Protein AF-A0A3R9V9C4-F1 (afdb_monomer_lite)

Radius of gyration: 32.76 Å; chains: 1; bounding box: 78×48×94 Å

Secondary structure (DSSP, 8-state):
-HHHHHHHTHHHHHH-SSHHHHHHHHHHTT--HHHHHHHH--SSHHHHHHHHHHHSPP--PPPP----TT---HHHHHHHHHHHHGGGGHHHHHGGGS-SS--TTSPSTTHHHHHHHHHHHHHHHHHHHHHHHHHHHTT-HHHHHHHHHHHHHHHHHHHHHHHHTSTT--HHHHHHHHHHHHHHHHHHHHHHTT-HHHHHHHHHHHHHHHHHTTTS---HHHHHHHHHHHHHHHHHHHHHHSHHHHHHHHHHHHS------------

pLDDT: mean 89.38, std 11.2, range [48.19, 98.56]

Foldseek 3Di:
DLVVVLVVCQVVLQQDPDLVSQLVVCVVVPDALVNCCVPPVARGSSRSSVVSNVPHHHDHPDPDDDPDPPPDDVVLVVLVVCLVCLVVLLCLLCVVQQQDQAPPVRHRFLPQLQVQLVVQLVVLLVVLLVVLVVCVVVVNNQSSLVSLVVSLVVSLVRSLVRSVPRPDGRPVSSVVSSLVSLLSSLVSLCVSVVNSVQLCVLSVLSSVVSVVVVVDPDDSVSSVVSSVSSSVSSNVVSCCSGCVVVVVVVVVVVPPPPPPPPDDDDD

Sequence (267 aa):
PLDELADRFGDIAAAAVHPDEIAAVLESDGMTDEHIRLAYGRPDSFALAEELHARVPRAHPEPDRHPDPWKVPLGPCLLRGIVFALPGLAYVLGAPFLEGPPDRLGLPAGTLTLIAGALIGWVWDQTLSHRAYTWLGLGDRAAAGRTLLLGAPAGALLGTAAALAVPGGPPFSHAFAAGQAAYVGAATVLLVLGRERLLFAALSPMAAGAVLALAVDLPRALRAALLAVSLLAACALAARELPLAAGVRAALRRLPRRRWRAGRGRS

Structure (mmCIF, N/CA/C/O backbone):
data_AF-A0A3R9V9C4-F1
#
_entry.id   AF-A0A3R9V9C4-F1
#
loop_
_atom_site.group_PDB
_atom_site.id
_atom_site.type_symbol
_atom_site.label_atom_id
_atom_site.label_alt_id
_atom_site.label_comp_id
_atom_site.label_asym_id
_atom_site.label_entity_id
_atom_site.label_seq_id
_atom_site.pdbx_PDB_ins_code
_atom_site.Cartn_x
_atom_site.Cartn_y
_atom_site.Cartn_z
_atom_site.occupancy
_atom_site.B_iso_or_equiv
_atom_site.auth_seq_id
_atom_site.auth_comp_id
_atom_site.auth_asym_id
_atom_site.auth_atom_id
_atom_site.pdbx_PDB_model_num
ATOM 1 N N . PRO A 1 1 ? -35.331 -13.517 55.931 1.00 81.12 1 PRO A N 1
ATOM 2 C CA . PRO A 1 1 ? -34.671 -12.243 55.580 1.00 81.12 1 PRO A CA 1
ATOM 3 C C . PRO A 1 1 ? -33.283 -12.431 54.959 1.00 81.12 1 PRO A C 1
ATOM 5 O O . PRO A 1 1 ? -33.138 -12.148 53.780 1.00 81.12 1 PRO A O 1
ATOM 8 N N . LEU A 1 2 ? -32.274 -12.918 55.698 1.00 83.75 2 LEU A N 1
ATOM 9 C CA . LEU A 1 2 ? -30.916 -13.047 55.145 1.00 83.75 2 LEU A CA 1
ATOM 10 C C . LEU A 1 2 ? -30.811 -14.137 54.068 1.00 83.75 2 LEU A C 1
ATOM 12 O O . LEU A 1 2 ? -30.152 -13.916 53.062 1.00 83.75 2 LEU A O 1
ATOM 16 N N . ASP A 1 3 ? -31.492 -15.273 54.240 1.00 85.50 3 ASP A N 1
ATOM 17 C CA . ASP A 1 3 ? -31.515 -16.332 53.217 1.00 85.50 3 ASP A CA 1
ATOM 18 C C . ASP A 1 3 ? -32.240 -15.873 51.939 1.00 85.50 3 ASP A C 1
ATOM 20 O O . ASP A 1 3 ? -31.747 -16.091 50.842 1.00 85.50 3 ASP A O 1
ATOM 24 N N . GLU A 1 4 ? -33.339 -15.122 52.067 1.00 85.88 4 GLU A N 1
ATOM 25 C CA . GLU A 1 4 ? -34.025 -14.507 50.915 1.00 85.88 4 GLU A CA 1
ATOM 26 C C . GLU A 1 4 ? -33.142 -13.470 50.206 1.00 85.88 4 GLU A C 1
ATOM 28 O O . GLU A 1 4 ? -33.201 -13.320 48.987 1.00 85.88 4 GLU A O 1
ATOM 33 N N . LEU A 1 5 ? -32.312 -12.746 50.964 1.00 85.81 5 LEU A N 1
ATOM 34 C CA . LEU A 1 5 ? -31.347 -11.804 50.410 1.00 85.81 5 LEU A CA 1
ATOM 35 C C . LEU A 1 5 ? -30.203 -12.534 49.696 1.00 85.81 5 LEU A C 1
ATOM 37 O O . LEU A 1 5 ? -29.791 -12.108 48.620 1.00 85.81 5 LEU A O 1
ATOM 41 N N . ALA A 1 6 ? -29.728 -13.639 50.272 1.00 86.44 6 ALA A N 1
ATOM 42 C CA . ALA A 1 6 ? -28.721 -14.505 49.674 1.00 86.44 6 ALA A CA 1
ATOM 43 C C . ALA A 1 6 ? -29.225 -15.153 48.379 1.00 86.44 6 ALA A C 1
ATOM 45 O O . ALA A 1 6 ? -28.460 -15.234 47.427 1.00 86.44 6 ALA A O 1
ATOM 46 N N . ASP A 1 7 ? -30.504 -15.525 48.302 1.00 87.56 7 ASP A N 1
ATOM 47 C CA . ASP A 1 7 ? -31.120 -15.998 47.059 1.00 87.56 7 ASP A CA 1
ATOM 48 C C . ASP A 1 7 ? -31.242 -14.862 46.029 1.00 87.56 7 ASP A C 1
ATOM 50 O O . ASP A 1 7 ? -30.903 -15.038 44.860 1.00 87.56 7 ASP A O 1
ATOM 54 N N . ARG A 1 8 ? -31.671 -13.662 46.454 1.00 86.88 8 ARG A N 1
ATOM 55 C CA . ARG A 1 8 ? -31.848 -12.500 45.560 1.00 86.88 8 ARG A CA 1
ATOM 56 C C . ARG A 1 8 ? -30.537 -12.001 44.954 1.00 86.88 8 ARG A C 1
ATOM 58 O O . ARG A 1 8 ? -30.512 -11.623 43.787 1.00 86.88 8 ARG A O 1
ATOM 65 N N . PHE A 1 9 ? -29.471 -11.968 45.747 1.00 87.06 9 PHE A N 1
ATOM 66 C CA . PHE A 1 9 ? -28.145 -11.516 45.324 1.00 87.06 9 PHE A CA 1
ATOM 67 C C . PHE A 1 9 ? -27.196 -12.674 45.016 1.00 87.06 9 PHE A C 1
ATOM 69 O O . PHE A 1 9 ? -26.008 -12.432 44.825 1.00 87.06 9 PHE A O 1
ATOM 76 N N . GLY A 1 10 ? -27.694 -13.913 44.954 1.00 86.25 10 GLY A N 1
ATOM 77 C CA . GLY A 1 10 ? -26.877 -15.125 44.895 1.00 86.25 10 GLY A CA 1
ATOM 78 C C . GLY A 1 10 ? -25.861 -15.116 43.763 1.00 86.25 10 GLY A C 1
ATOM 79 O O . GLY A 1 10 ? -24.686 -15.350 44.011 1.00 86.25 10 GLY A O 1
ATOM 80 N N . ASP A 1 11 ? -26.271 -14.746 42.550 1.00 86.06 11 ASP A N 1
ATOM 81 C CA . ASP A 1 11 ? -25.374 -14.720 41.388 1.00 86.06 11 ASP A CA 1
ATOM 82 C C . ASP A 1 11 ? -24.254 -13.677 41.533 1.00 86.06 11 ASP A C 1
ATOM 84 O O . ASP A 1 11 ? -23.093 -13.943 41.221 1.00 86.06 11 ASP A O 1
ATOM 88 N N . ILE A 1 12 ? -24.587 -12.494 42.055 1.00 86.31 12 ILE A N 1
ATOM 89 C CA . ILE A 1 12 ? -23.634 -11.396 42.262 1.00 86.31 12 ILE A CA 1
ATOM 90 C C . ILE A 1 12 ? -22.691 -11.739 43.414 1.00 86.31 12 ILE A C 1
ATOM 92 O O . ILE A 1 12 ? -21.476 -11.617 43.284 1.00 86.31 12 ILE A O 1
ATOM 96 N N . ALA A 1 13 ? -23.245 -12.216 44.527 1.00 87.62 13 ALA A N 1
ATOM 97 C CA . ALA A 1 13 ? -22.481 -12.634 45.686 1.00 87.62 13 ALA A CA 1
ATOM 98 C C . ALA A 1 13 ? -21.564 -13.810 45.349 1.00 87.62 13 ALA A C 1
ATOM 100 O O . ALA A 1 13 ? -20.429 -13.807 45.805 1.00 87.62 13 ALA A O 1
ATOM 101 N N . ALA A 1 14 ? -22.011 -14.776 44.542 1.00 89.25 14 ALA A N 1
ATOM 102 C CA . ALA A 1 14 ? -21.214 -15.922 44.115 1.00 89.25 14 ALA A CA 1
ATOM 103 C C . ALA A 1 14 ? -20.060 -15.525 43.181 1.00 89.25 14 ALA A C 1
ATOM 105 O O . ALA A 1 14 ? -18.986 -16.125 43.276 1.00 89.25 14 ALA A O 1
ATOM 106 N N . ALA A 1 15 ? -20.271 -14.525 42.318 1.00 87.31 15 ALA A N 1
ATOM 107 C CA . ALA A 1 15 ? -19.266 -14.017 41.385 1.00 87.31 15 ALA A CA 1
ATOM 108 C C . ALA A 1 15 ? -18.267 -13.036 42.025 1.00 87.31 15 ALA A C 1
ATOM 110 O O . ALA A 1 15 ? -17.143 -12.923 41.530 1.00 87.31 15 ALA A O 1
ATOM 111 N N . ALA A 1 16 ? -18.659 -12.353 43.106 1.00 88.38 16 ALA A N 1
ATOM 112 C CA . ALA A 1 16 ? -17.853 -11.335 43.770 1.00 88.38 16 ALA A CA 1
ATOM 113 C C . ALA A 1 16 ? -16.539 -11.898 44.329 1.00 88.38 16 ALA A C 1
ATOM 115 O O . ALA A 1 16 ? -16.518 -12.924 45.022 1.00 88.38 16 ALA A O 1
ATOM 116 N N . VAL A 1 17 ? -15.445 -11.186 44.047 1.00 87.25 17 VAL A N 1
ATOM 117 C CA . VAL A 1 17 ? -14.093 -11.547 44.506 1.00 87.25 17 VAL A CA 1
ATOM 118 C C . VAL A 1 17 ? -13.811 -10.982 45.901 1.00 87.25 17 VAL A C 1
ATOM 120 O O . VAL A 1 17 ? -12.996 -11.538 46.639 1.00 87.25 17 VAL A O 1
ATOM 123 N N . HIS A 1 18 ? -14.496 -9.898 46.275 1.00 90.75 18 HIS A N 1
ATOM 124 C CA . HIS A 1 18 ? -14.357 -9.233 47.568 1.00 90.75 18 HIS A CA 1
ATOM 125 C C . HIS A 1 18 ? -15.731 -8.814 48.127 1.00 90.75 18 HIS A C 1
ATOM 127 O O . HIS A 1 18 ? -16.593 -8.405 47.344 1.00 90.75 18 HIS A O 1
ATOM 133 N N . PRO A 1 19 ? -15.962 -8.862 49.457 1.00 91.31 19 PRO A N 1
ATOM 134 C CA . PRO A 1 19 ? -17.215 -8.400 50.066 1.00 91.31 19 PRO A CA 1
ATOM 135 C C . PRO A 1 19 ? -17.568 -6.949 49.704 1.00 91.31 19 PRO A C 1
ATOM 137 O O . PRO A 1 19 ? -18.733 -6.658 49.464 1.00 91.31 19 PRO A O 1
ATOM 140 N N . ASP A 1 20 ? -16.592 -6.057 49.551 1.00 93.62 20 ASP A N 1
ATOM 141 C CA . ASP A 1 20 ? -16.852 -4.660 49.156 1.00 93.62 20 ASP A CA 1
ATOM 142 C C . ASP A 1 20 ? -17.552 -4.520 47.790 1.00 93.62 20 ASP A C 1
ATOM 144 O O . ASP A 1 20 ? -18.294 -3.564 47.576 1.00 93.62 20 ASP A O 1
ATOM 148 N N . GLU A 1 21 ? -17.373 -5.475 46.868 1.00 92.06 21 GLU A N 1
ATOM 149 C CA . GLU A 1 21 ? -18.113 -5.489 45.596 1.00 92.06 21 GLU A CA 1
ATOM 150 C C . GLU A 1 21 ? -19.608 -5.738 45.837 1.00 92.06 21 GLU A C 1
ATOM 152 O O . GLU A 1 21 ? -20.459 -5.114 45.203 1.00 92.06 21 GLU A O 1
ATOM 157 N N . ILE A 1 22 ? -19.932 -6.606 46.801 1.00 92.88 22 ILE A N 1
ATOM 158 C CA . ILE A 1 22 ? -21.309 -6.860 47.238 1.00 92.88 22 ILE A CA 1
ATOM 159 C C . ILE A 1 22 ? -21.852 -5.618 47.956 1.00 92.88 22 ILE A C 1
ATOM 161 O O . ILE A 1 22 ? -22.971 -5.206 47.667 1.00 92.88 22 ILE A O 1
ATOM 165 N N . ALA A 1 23 ? -21.063 -4.977 48.825 1.00 93.31 23 ALA A N 1
ATOM 166 C CA . ALA A 1 23 ? -21.463 -3.750 49.521 1.00 93.31 23 ALA A CA 1
ATOM 167 C C . ALA A 1 23 ? -21.811 -2.618 48.536 1.00 93.31 23 ALA A C 1
ATOM 169 O O . ALA A 1 23 ? -22.872 -2.004 48.650 1.00 93.31 23 ALA A O 1
ATOM 170 N N . ALA A 1 24 ? -20.980 -2.412 47.508 1.00 92.31 24 ALA A N 1
ATOM 171 C CA . ALA A 1 24 ? -21.221 -1.414 46.465 1.00 92.31 24 ALA A CA 1
ATOM 172 C C . ALA A 1 24 ? -22.518 -1.677 45.681 1.00 92.31 24 ALA A C 1
ATOM 174 O O . ALA A 1 24 ? -23.238 -0.742 45.312 1.00 92.31 24 ALA A O 1
ATOM 175 N N . VAL A 1 25 ? -22.842 -2.949 45.434 1.00 91.06 25 VAL A N 1
ATOM 176 C CA . VAL A 1 25 ? -24.098 -3.336 44.784 1.00 91.06 25 VAL A CA 1
ATOM 177 C C . VAL A 1 25 ? -25.294 -3.121 45.712 1.00 91.06 25 VAL A C 1
ATOM 179 O O . VAL A 1 25 ? -26.304 -2.590 45.256 1.00 91.06 25 VAL A O 1
ATOM 182 N N . LEU A 1 26 ? -25.191 -3.478 46.997 1.00 91.94 26 LEU A N 1
ATOM 183 C CA . LEU A 1 26 ? -26.255 -3.249 47.982 1.00 91.94 26 LEU A CA 1
ATOM 184 C C . LEU A 1 26 ? -26.588 -1.753 48.101 1.00 91.94 26 LEU A C 1
ATOM 186 O O . LEU A 1 26 ? -27.762 -1.384 48.066 1.00 91.94 26 LEU A O 1
ATOM 190 N N . GLU A 1 27 ? -25.573 -0.888 48.166 1.00 91.81 27 GLU A N 1
ATOM 191 C CA . GLU A 1 27 ? -25.758 0.569 48.166 1.00 91.81 27 GLU A CA 1
ATOM 192 C C . GLU A 1 27 ? -26.391 1.073 46.864 1.00 91.81 27 GLU A C 1
ATOM 194 O O . GLU A 1 27 ? -27.304 1.901 46.894 1.00 91.81 27 GLU A O 1
ATOM 199 N N . SER A 1 28 ? -25.952 0.547 45.717 1.00 89.38 28 SER A N 1
ATOM 200 C CA . SER A 1 28 ? -26.502 0.917 44.405 1.00 89.38 28 SER A CA 1
ATOM 201 C C . SER A 1 28 ? -27.960 0.475 44.223 1.00 89.38 28 SER A C 1
ATOM 203 O O . SER A 1 28 ? -28.721 1.159 43.542 1.00 89.38 28 SER A O 1
ATOM 205 N N . ASP A 1 29 ? -28.367 -0.630 44.859 1.00 88.19 29 ASP A N 1
ATOM 206 C CA . ASP A 1 29 ? -29.757 -1.113 44.924 1.00 88.19 29 ASP A CA 1
ATOM 207 C C . ASP A 1 29 ? -30.598 -0.346 45.971 1.00 88.19 29 ASP A C 1
ATOM 209 O O . ASP A 1 29 ? -31.767 -0.653 46.207 1.00 88.19 29 ASP A O 1
ATOM 213 N N . GLY A 1 30 ? -30.014 0.681 46.601 1.00 88.94 30 GLY A N 1
ATOM 214 C CA . GLY A 1 30 ? -30.691 1.583 47.529 1.00 88.94 30 GLY A CA 1
ATOM 215 C C . GLY A 1 30 ? -30.793 1.064 48.963 1.00 88.94 30 GLY A C 1
ATOM 216 O O . GLY A 1 30 ? -31.606 1.584 49.732 1.00 88.94 30 GLY A O 1
ATOM 217 N N . MET A 1 31 ? -30.002 0.058 49.355 1.00 88.25 31 MET A N 1
ATOM 218 C CA . MET A 1 31 ? -29.947 -0.364 50.754 1.00 88.25 31 MET A CA 1
ATOM 219 C C . MET A 1 31 ? -29.192 0.656 51.603 1.00 88.25 31 MET A C 1
ATOM 221 O O . MET A 1 31 ? -27.985 0.823 51.476 1.00 88.25 31 MET A O 1
ATOM 225 N N . THR A 1 32 ? -29.91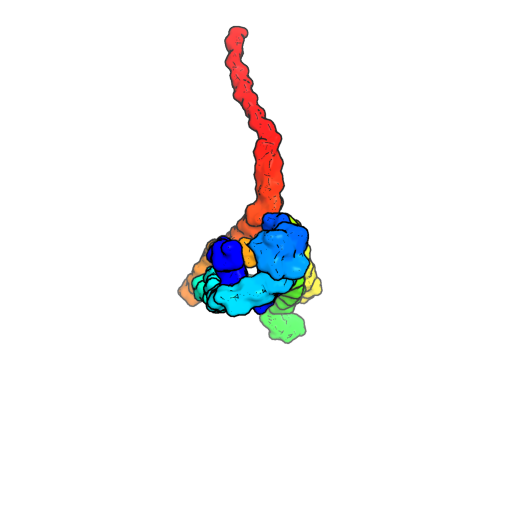6 1.311 52.508 1.00 89.75 32 THR A N 1
ATOM 226 C CA . THR A 1 32 ? -29.334 2.211 53.508 1.00 89.75 32 THR A CA 1
ATOM 227 C C . THR A 1 32 ? -28.956 1.450 54.777 1.00 89.75 32 THR A C 1
ATOM 229 O O . THR A 1 32 ? -29.605 0.462 55.130 1.00 89.75 32 THR A O 1
ATOM 232 N N . ASP A 1 33 ? -27.975 1.950 55.529 1.00 89.50 33 ASP A N 1
ATOM 233 C CA . ASP A 1 33 ? -27.557 1.349 56.807 1.00 89.50 33 ASP A CA 1
ATOM 234 C C . ASP A 1 33 ? -28.704 1.237 57.820 1.00 89.50 33 ASP A C 1
ATOM 236 O O . ASP A 1 33 ? -28.791 0.283 58.593 1.00 89.50 33 ASP A O 1
ATOM 240 N N . GLU A 1 34 ? -29.635 2.195 57.806 1.00 90.00 34 GLU A N 1
ATOM 241 C CA . GLU A 1 34 ? -30.822 2.152 58.658 1.00 90.00 34 GLU A CA 1
ATOM 242 C C . GLU A 1 34 ? -31.748 0.991 58.273 1.00 90.00 34 GLU A C 1
ATOM 244 O O . GLU A 1 34 ? -32.185 0.238 59.147 1.00 90.00 34 GLU A O 1
ATOM 249 N N . HIS A 1 35 ? -31.994 0.796 56.973 1.00 90.50 35 HIS A N 1
ATOM 250 C CA . HIS A 1 35 ? -32.747 -0.356 56.486 1.00 90.50 35 HIS A CA 1
ATOM 251 C C . HIS A 1 35 ? -32.026 -1.666 56.823 1.00 90.50 35 HIS A C 1
ATOM 253 O O . HIS A 1 35 ? -32.662 -2.610 57.290 1.00 90.50 35 HIS A O 1
ATOM 259 N N . ILE A 1 36 ? -30.702 -1.710 56.659 1.00 90.19 36 ILE A N 1
ATOM 260 C CA . ILE A 1 36 ? -29.887 -2.897 56.927 1.00 90.19 36 ILE A CA 1
ATOM 261 C C . ILE A 1 36 ? -29.942 -3.294 58.406 1.00 90.19 36 ILE A C 1
ATOM 263 O O . ILE A 1 36 ? -30.204 -4.457 58.735 1.00 90.19 36 ILE A O 1
ATOM 267 N N . ARG A 1 37 ? -29.800 -2.322 59.309 1.00 91.56 37 ARG A N 1
ATOM 268 C CA . ARG A 1 37 ? -29.946 -2.537 60.752 1.00 91.56 37 ARG A CA 1
ATOM 269 C C . ARG A 1 37 ? -31.327 -3.045 61.131 1.00 91.56 37 ARG A C 1
ATOM 271 O O . ARG A 1 37 ? -31.425 -3.975 61.927 1.00 91.56 37 ARG A O 1
ATOM 278 N N . LEU A 1 38 ? -32.382 -2.436 60.591 1.00 90.25 38 LEU A N 1
ATOM 279 C CA . LEU A 1 38 ? -33.761 -2.766 60.952 1.00 90.25 38 LEU A CA 1
ATOM 280 C C . LEU A 1 38 ? -34.219 -4.114 60.376 1.00 90.25 38 LEU A C 1
ATOM 282 O O . LEU A 1 38 ? -34.913 -4.858 61.064 1.00 90.25 38 LEU A O 1
ATOM 286 N N . ALA A 1 39 ? -33.840 -4.432 59.137 1.00 88.12 39 ALA A N 1
ATOM 287 C CA . ALA A 1 39 ? -34.320 -5.617 58.426 1.00 88.12 39 ALA A CA 1
ATOM 288 C C . ALA A 1 39 ? -33.418 -6.853 58.594 1.00 88.12 39 ALA A C 1
ATOM 290 O O . ALA A 1 39 ? -33.923 -7.978 58.589 1.00 88.12 39 ALA A O 1
ATOM 291 N N . TYR A 1 40 ? -32.103 -6.664 58.762 1.00 87.75 40 TYR A N 1
ATOM 292 C CA . TYR A 1 40 ? -31.122 -7.760 58.789 1.00 87.75 40 TYR A CA 1
ATOM 293 C C . TYR A 1 40 ? -30.277 -7.804 60.071 1.00 87.75 40 TYR A C 1
ATOM 295 O O . TYR A 1 40 ? -29.544 -8.768 60.282 1.00 87.75 40 TYR A O 1
ATOM 303 N N . GLY A 1 41 ? -30.384 -6.807 60.958 1.00 90.00 41 GLY A N 1
ATOM 304 C CA . GLY A 1 41 ? -29.657 -6.796 62.233 1.00 90.00 41 GLY A CA 1
ATOM 305 C C . GLY A 1 41 ? -28.137 -6.693 62.067 1.00 90.00 41 GLY A C 1
ATOM 306 O O . GLY A 1 41 ? -27.389 -7.229 62.890 1.00 90.00 41 GLY A O 1
ATOM 307 N N . ARG A 1 42 ? -27.678 -6.052 60.986 1.00 92.00 42 ARG A N 1
ATOM 308 C CA . ARG A 1 42 ? -26.262 -5.773 60.709 1.00 92.00 42 ARG A CA 1
ATOM 309 C C . ARG A 1 42 ? -25.984 -4.276 60.776 1.00 92.00 42 ARG A C 1
ATOM 311 O O . ARG A 1 42 ? -26.897 -3.506 60.504 1.00 92.00 42 ARG A O 1
ATOM 318 N N . PRO A 1 43 ? -24.784 -3.863 61.218 1.00 89.75 43 PRO A N 1
ATOM 319 C CA . PRO A 1 43 ? -24.485 -2.456 61.468 1.00 89.75 43 PRO A CA 1
ATOM 320 C C . PRO A 1 43 ? -24.517 -1.602 60.194 1.00 89.75 43 PRO A C 1
ATOM 322 O O . PRO A 1 43 ? -24.981 -0.466 60.271 1.00 89.75 43 PRO A O 1
ATOM 325 N N . ASP A 1 44 ? -24.079 -2.159 59.063 1.00 91.75 44 ASP A N 1
ATOM 326 C CA . ASP A 1 44 ? -23.907 -1.468 57.783 1.00 91.75 44 ASP A CA 1
ATOM 327 C C . ASP A 1 44 ? -23.874 -2.453 56.592 1.00 91.75 44 ASP A C 1
ATOM 329 O O . ASP A 1 44 ? -23.959 -3.680 56.758 1.00 91.75 44 ASP A O 1
ATOM 333 N N . SER A 1 45 ? -23.776 -1.898 55.379 1.00 90.88 45 SER A N 1
ATOM 334 C CA . SER A 1 45 ? -23.649 -2.631 54.110 1.00 90.88 45 SER A CA 1
ATOM 335 C C . SER A 1 45 ? -22.421 -3.541 54.049 1.00 90.88 45 SER A C 1
ATOM 337 O O . SER A 1 45 ? -22.519 -4.635 53.490 1.00 90.88 45 SER A O 1
ATOM 339 N N . PHE A 1 46 ? -21.306 -3.161 54.677 1.00 93.81 46 PHE A N 1
ATOM 340 C CA . PHE A 1 46 ? -20.070 -3.947 54.702 1.00 93.81 46 PHE A CA 1
ATOM 341 C C . PHE A 1 46 ? -20.223 -5.227 55.523 1.00 93.81 46 PHE A C 1
ATOM 343 O O . PHE A 1 46 ? -19.928 -6.316 55.034 1.00 93.81 46 PHE A O 1
ATOM 350 N N . ALA A 1 47 ? -20.759 -5.130 56.739 1.00 93.31 47 ALA A N 1
ATOM 351 C CA . ALA A 1 47 ? -20.982 -6.291 57.595 1.00 93.31 47 ALA A CA 1
ATOM 352 C C . ALA A 1 47 ? -22.013 -7.264 56.998 1.00 93.31 47 ALA A C 1
ATOM 354 O O . ALA A 1 47 ? -21.888 -8.481 57.141 1.00 93.31 47 ALA A O 1
ATOM 355 N N . LEU A 1 48 ? -23.036 -6.739 56.313 1.00 93.12 48 LEU A N 1
ATOM 356 C CA . LEU A 1 48 ? -24.003 -7.562 55.586 1.00 93.12 48 LEU A CA 1
ATOM 357 C C . LEU A 1 48 ? -23.362 -8.244 54.365 1.00 93.12 48 LEU A C 1
ATOM 359 O O . LEU A 1 48 ? -23.611 -9.423 54.110 1.00 93.12 48 LEU A O 1
ATOM 363 N N . ALA A 1 49 ? -22.515 -7.522 53.633 1.00 93.50 49 ALA A N 1
ATOM 364 C CA . ALA A 1 49 ? -21.782 -8.038 52.489 1.00 93.50 49 ALA A CA 1
ATOM 365 C C . ALA A 1 49 ? -20.770 -9.128 52.869 1.00 93.50 49 ALA A C 1
ATOM 367 O O . ALA A 1 49 ? -20.689 -10.132 52.166 1.00 93.50 49 ALA A O 1
ATOM 368 N N . GLU A 1 50 ? -20.049 -8.990 53.986 1.00 93.88 50 GLU A N 1
ATOM 369 C CA . GLU A 1 50 ? -19.159 -10.036 54.511 1.00 93.88 50 GLU A CA 1
ATOM 370 C C . GLU A 1 50 ? -19.915 -11.333 54.807 1.00 93.88 50 GLU A C 1
ATOM 372 O O . GLU A 1 50 ? -19.457 -12.424 54.458 1.00 93.88 50 GLU A O 1
ATOM 377 N N . GLU A 1 51 ? -21.101 -11.232 55.407 1.00 92.75 51 GLU A N 1
ATOM 378 C CA . GLU A 1 51 ? -21.902 -12.409 55.729 1.00 92.75 51 GLU A CA 1
ATOM 379 C C . GLU A 1 51 ? -22.479 -13.071 54.471 1.00 92.75 51 GLU A C 1
ATOM 381 O O . GLU A 1 51 ? -22.443 -14.297 54.351 1.00 92.75 51 GLU A O 1
ATOM 386 N N . LEU A 1 52 ? -22.940 -12.285 53.493 1.00 91.69 52 LEU A N 1
ATOM 387 C CA . LEU A 1 52 ? -23.352 -12.796 52.180 1.00 91.69 52 LEU A CA 1
ATOM 388 C C . LEU A 1 52 ? -22.175 -13.443 51.432 1.00 91.69 52 LEU A C 1
ATOM 390 O O . LEU A 1 52 ? -22.326 -14.514 50.839 1.00 91.69 52 LEU A O 1
ATOM 394 N N . HIS A 1 53 ? -20.990 -12.836 51.506 1.00 91.50 53 HIS A N 1
ATOM 395 C CA . HIS A 1 53 ? -19.758 -13.357 50.921 1.00 91.50 53 HIS A CA 1
ATOM 396 C C . HIS A 1 53 ? -19.342 -14.696 51.556 1.00 91.50 53 HIS A C 1
ATOM 398 O O . HIS A 1 53 ? -18.919 -15.616 50.860 1.00 91.50 53 HIS A O 1
ATOM 404 N N . ALA A 1 54 ? -19.492 -14.847 52.873 1.00 91.88 54 ALA A N 1
ATOM 405 C CA . ALA A 1 54 ? -19.176 -16.092 53.570 1.00 91.88 54 ALA A CA 1
ATOM 406 C C . ALA A 1 54 ? -20.218 -17.202 53.335 1.00 91.88 54 ALA A C 1
ATOM 408 O O . ALA A 1 54 ? -19.877 -18.386 53.357 1.00 91.88 54 ALA A O 1
ATOM 409 N N . ARG A 1 55 ? -21.490 -16.835 53.137 1.00 89.88 55 ARG A N 1
ATOM 410 C CA . ARG A 1 55 ? -22.620 -17.777 53.081 1.00 89.88 55 ARG A CA 1
ATOM 411 C C . ARG A 1 55 ? -22.895 -18.323 51.681 1.00 89.88 55 ARG A C 1
ATOM 413 O O . ARG A 1 55 ? -23.282 -19.483 51.557 1.00 89.88 55 ARG A O 1
ATOM 420 N N . VAL A 1 56 ? -22.710 -17.515 50.637 1.00 90.44 56 VAL A N 1
ATOM 421 C CA . VAL A 1 56 ? -22.986 -17.925 49.252 1.00 90.44 56 VAL A CA 1
ATOM 422 C C . VAL A 1 56 ? -21.783 -18.695 48.678 1.00 90.44 56 VAL A C 1
ATOM 424 O O . VAL A 1 56 ? -20.668 -18.161 48.681 1.00 90.44 56 VAL A O 1
ATOM 427 N N . PRO A 1 57 ? -21.954 -19.930 48.164 1.00 87.38 57 PRO A N 1
ATOM 428 C CA . PRO A 1 57 ? -20.879 -20.654 47.487 1.00 87.38 57 PRO A CA 1
ATOM 429 C C . PRO A 1 57 ? -20.321 -19.852 46.307 1.00 87.38 57 PRO A C 1
ATOM 431 O O . PRO A 1 57 ? -21.079 -19.304 45.511 1.00 87.38 57 PRO A O 1
ATOM 434 N N . ARG A 1 58 ? -18.990 -19.782 46.184 1.00 87.00 58 ARG A N 1
ATOM 435 C CA . ARG A 1 58 ? -18.343 -19.051 45.088 1.00 87.00 58 ARG A CA 1
ATOM 436 C C . ARG A 1 58 ? -18.618 -19.749 43.757 1.00 87.00 58 ARG A C 1
ATOM 438 O O . ARG A 1 58 ? -18.354 -20.944 43.616 1.00 87.00 58 ARG A O 1
ATOM 445 N N . ALA A 1 59 ? -19.095 -18.991 42.782 1.00 82.62 59 ALA A N 1
ATOM 446 C CA . ALA A 1 59 ? -19.256 -19.425 41.407 1.00 82.62 59 ALA A CA 1
ATOM 447 C C . ALA A 1 59 ? -18.667 -18.335 40.516 1.00 82.62 59 ALA A C 1
ATOM 449 O O . ALA A 1 59 ? -19.213 -17.243 40.411 1.00 82.62 59 ALA A O 1
ATOM 450 N N . HIS A 1 60 ? -17.532 -18.629 39.891 1.00 77.25 60 HIS A N 1
ATOM 451 C CA . HIS A 1 60 ? -16.895 -17.719 38.949 1.00 77.25 60 HIS A CA 1
ATOM 452 C C . HIS A 1 60 ? -17.381 -18.096 37.549 1.00 77.25 60 HIS A C 1
ATOM 454 O O . HIS A 1 60 ? -16.894 -19.095 37.009 1.00 77.25 60 HIS A O 1
ATOM 460 N N . PRO A 1 61 ? -18.381 -17.390 36.981 1.00 72.19 61 PRO A N 1
ATOM 461 C CA . PRO A 1 61 ? -18.821 -17.678 35.627 1.00 72.19 61 PRO A CA 1
ATOM 462 C C . PRO A 1 61 ? -17.626 -17.542 34.684 1.00 72.19 61 PRO A C 1
ATOM 464 O O . PRO A 1 61 ? -16.833 -16.605 34.797 1.00 72.19 61 PRO A O 1
ATOM 467 N N . GLU A 1 62 ? -17.483 -18.505 33.774 1.00 74.75 62 GLU A N 1
ATOM 468 C CA . GLU A 1 62 ? -16.460 -18.439 32.735 1.00 74.75 62 GLU A CA 1
ATOM 469 C C . GLU A 1 62 ? -16.649 -17.113 31.976 1.00 74.75 62 GLU A C 1
ATOM 471 O O . GLU A 1 62 ? -17.771 -16.836 31.534 1.00 74.75 62 GLU A O 1
ATOM 476 N N . PRO A 1 63 ? -15.604 -16.278 31.835 1.00 73.75 63 PRO A N 1
ATOM 477 C CA . PRO A 1 63 ? -15.721 -15.049 31.070 1.00 73.75 63 PRO A CA 1
ATOM 478 C C . PRO A 1 63 ? -16.169 -15.363 29.642 1.00 73.75 63 PRO A C 1
ATOM 480 O O . PRO A 1 63 ? -15.835 -16.414 29.081 1.00 73.75 63 PRO A O 1
ATOM 483 N N . ASP A 1 64 ? -16.915 -14.433 29.042 1.00 78.69 64 ASP A N 1
ATOM 484 C CA . ASP A 1 64 ? -17.363 -14.572 27.662 1.00 78.69 64 ASP A CA 1
ATOM 485 C C . ASP A 1 64 ? -16.182 -14.936 26.760 1.00 78.69 64 ASP A C 1
ATOM 487 O O . ASP A 1 64 ? -15.108 -14.327 26.811 1.00 78.69 64 ASP A O 1
ATOM 491 N N . ARG A 1 65 ? -16.374 -15.956 25.916 1.00 75.25 65 ARG A N 1
ATOM 492 C CA . ARG A 1 65 ? -15.335 -16.390 24.980 1.00 75.25 65 ARG A CA 1
ATOM 493 C C . ARG A 1 65 ? -15.008 -15.254 24.020 1.00 75.25 65 ARG A C 1
ATOM 495 O O . ARG A 1 65 ? -15.689 -15.049 23.015 1.00 75.25 65 ARG A O 1
ATOM 502 N N . HIS A 1 66 ? -13.912 -14.565 24.294 1.00 74.12 66 HIS A N 1
ATOM 503 C CA . HIS A 1 66 ? -13.313 -13.660 23.336 1.00 74.12 66 HIS A CA 1
ATOM 504 C C . HIS A 1 66 ? -12.659 -14.462 22.199 1.00 74.12 66 HIS A C 1
ATOM 506 O O . HIS A 1 66 ? -12.172 -15.577 22.418 1.00 74.12 66 HIS A O 1
ATOM 512 N N . PRO A 1 67 ? -12.645 -13.925 20.967 1.00 77.38 67 PRO A N 1
ATOM 513 C CA . PRO A 1 67 ? -11.876 -14.517 19.882 1.00 77.38 67 PRO A CA 1
ATOM 514 C C . PRO A 1 67 ? -10.418 -14.693 20.316 1.00 77.38 67 PRO A C 1
ATOM 516 O O . PRO A 1 67 ? -9.811 -13.747 20.814 1.00 77.38 67 PRO A O 1
ATOM 519 N N . ASP A 1 68 ? -9.867 -15.890 20.118 1.00 77.00 68 ASP A N 1
ATOM 520 C CA . ASP A 1 68 ? -8.468 -16.185 20.429 1.00 77.00 68 ASP A CA 1
ATOM 521 C C . ASP A 1 68 ? -7.549 -15.266 19.601 1.00 77.00 68 ASP A C 1
ATOM 523 O O . ASP A 1 68 ? -7.523 -15.392 18.369 1.00 77.00 68 ASP A O 1
ATOM 527 N N . PRO A 1 69 ? -6.794 -14.350 20.238 1.00 73.56 69 PRO A N 1
ATOM 528 C CA . PRO A 1 69 ? -5.956 -13.389 19.528 1.00 73.56 69 PRO A CA 1
ATOM 529 C C . PRO A 1 69 ? -4.814 -14.056 18.746 1.00 73.56 69 PRO A C 1
ATOM 531 O O . PRO A 1 69 ? -4.233 -13.428 17.861 1.00 73.56 69 PRO A O 1
ATOM 534 N N . TRP A 1 70 ? -4.510 -15.327 19.024 1.00 77.31 70 TRP A N 1
ATOM 535 C CA . TRP A 1 70 ? -3.436 -16.086 18.383 1.00 77.31 70 TRP A CA 1
ATOM 536 C C . TRP A 1 70 ? -3.913 -16.946 17.209 1.00 77.31 70 TRP A C 1
ATOM 538 O O . TRP A 1 70 ? -3.095 -17.430 16.423 1.00 77.31 70 TRP A O 1
ATOM 548 N N . LYS A 1 71 ? -5.230 -17.103 17.017 1.00 78.31 71 LYS A N 1
ATOM 549 C CA . LYS A 1 71 ? -5.796 -17.785 15.843 1.00 78.31 71 LYS A CA 1
ATOM 550 C C . LYS A 1 71 ? -5.881 -16.840 14.652 1.00 78.31 71 LYS A C 1
ATOM 552 O O . LYS A 1 71 ? -6.950 -16.362 14.273 1.00 78.31 71 LYS A O 1
ATOM 557 N N . VAL A 1 72 ? -4.734 -16.606 14.021 1.00 75.88 72 VAL A N 1
ATOM 558 C CA . VAL A 1 72 ? -4.659 -15.826 12.783 1.00 75.88 72 VAL A CA 1
ATOM 559 C C . VAL A 1 72 ? -5.005 -16.723 11.587 1.00 75.88 72 VAL A C 1
ATOM 561 O O . VAL A 1 72 ? -4.367 -17.760 11.389 1.00 75.88 72 VAL A O 1
ATOM 564 N N . PRO A 1 73 ? -5.999 -16.368 10.757 1.00 82.69 73 PRO A N 1
ATOM 565 C CA . PRO A 1 73 ? -6.321 -17.152 9.571 1.00 82.69 73 PRO A CA 1
ATOM 566 C C . PRO A 1 73 ? -5.149 -17.132 8.573 1.00 82.69 73 PRO A C 1
ATOM 568 O O . PRO A 1 73 ? -4.674 -16.069 8.173 1.00 82.69 73 PRO A O 1
ATOM 571 N N . LEU A 1 74 ? -4.712 -18.314 8.117 1.00 87.81 74 LEU A N 1
ATOM 572 C CA . LEU A 1 74 ? -3.571 -18.462 7.197 1.00 87.81 74 LEU A CA 1
ATOM 573 C C . LEU A 1 74 ? -3.792 -17.775 5.841 1.00 87.81 74 LEU A C 1
ATOM 575 O O . LEU A 1 74 ? -2.854 -17.241 5.258 1.00 87.81 74 LEU A O 1
ATOM 579 N N . GLY A 1 75 ? -5.028 -17.767 5.331 1.00 89.94 75 GLY A N 1
ATOM 580 C CA . GLY A 1 75 ? -5.354 -17.213 4.012 1.00 89.94 75 GLY A CA 1
ATOM 581 C C . GLY A 1 75 ? -4.960 -15.735 3.852 1.00 89.94 75 GLY A C 1
ATOM 582 O O . GLY A 1 75 ? -4.198 -15.413 2.940 1.00 89.94 75 GLY A O 1
ATOM 583 N N . PRO A 1 76 ? -5.425 -14.830 4.733 1.00 86.38 76 PRO A N 1
ATOM 584 C CA . PRO A 1 76 ? -4.993 -13.432 4.746 1.00 86.38 76 PRO A CA 1
ATOM 585 C C . PRO A 1 76 ? -3.477 -13.245 4.887 1.00 86.38 76 PRO A C 1
ATOM 587 O O . PRO A 1 76 ? -2.911 -12.409 4.184 1.00 86.38 76 PRO A O 1
ATOM 590 N N . CYS A 1 77 ? -2.803 -14.045 5.723 1.00 88.38 77 CYS A N 1
ATOM 591 C CA . CYS A 1 77 ? -1.342 -14.005 5.853 1.00 88.38 77 CYS A CA 1
ATOM 592 C C . CYS A 1 77 ? -0.637 -14.360 4.537 1.00 88.38 77 CYS A C 1
ATOM 594 O O . CYS A 1 77 ? 0.257 -13.634 4.101 1.00 88.38 77 CYS A O 1
ATOM 596 N N . LEU A 1 78 ? -1.070 -15.435 3.874 1.00 93.56 78 LEU A N 1
ATOM 597 C CA . LEU A 1 78 ? -0.516 -15.870 2.591 1.00 93.56 78 LEU A CA 1
ATOM 598 C C . LEU A 1 78 ? -0.758 -14.838 1.490 1.00 93.56 78 LEU A C 1
ATOM 600 O O . LEU A 1 78 ? 0.172 -14.484 0.769 1.00 93.56 78 LEU A O 1
ATOM 604 N N . LEU A 1 79 ? -1.981 -14.308 1.386 1.00 94.06 79 LEU A N 1
ATOM 605 C CA . LEU A 1 79 ? -2.303 -13.263 0.414 1.00 94.06 79 LEU A CA 1
ATOM 606 C C . LEU A 1 79 ? -1.411 -12.036 0.611 1.00 94.06 79 LEU A C 1
ATOM 608 O O . LEU A 1 79 ? -0.912 -11.472 -0.362 1.00 94.06 79 LEU A O 1
ATOM 612 N N . ARG A 1 80 ? -1.182 -11.641 1.865 1.00 91.81 80 ARG A N 1
ATOM 613 C CA . ARG A 1 80 ? -0.310 -10.515 2.183 1.00 91.81 80 ARG A CA 1
ATOM 614 C C . ARG A 1 80 ? 1.127 -10.794 1.751 1.00 91.81 80 ARG A C 1
ATOM 616 O O . ARG A 1 80 ? 1.699 -9.966 1.050 1.00 91.81 80 ARG A O 1
ATOM 623 N N . GLY A 1 81 ? 1.665 -11.974 2.064 1.00 93.19 81 GLY A N 1
ATOM 624 C CA . GLY A 1 81 ? 2.988 -12.403 1.595 1.00 93.19 81 GLY A CA 1
ATOM 625 C C . GLY A 1 81 ? 3.126 -12.360 0.069 1.00 93.19 81 GLY A C 1
ATOM 626 O O . GLY A 1 81 ? 4.083 -11.785 -0.447 1.00 93.19 81 GLY A O 1
ATOM 627 N N . ILE A 1 82 ? 2.131 -12.876 -0.661 1.00 95.19 82 ILE A N 1
ATOM 628 C CA . ILE A 1 82 ? 2.098 -12.834 -2.133 1.00 95.19 82 ILE A CA 1
ATOM 629 C C . ILE A 1 82 ? 2.145 -11.389 -2.634 1.00 95.19 82 ILE A C 1
ATOM 631 O O . ILE A 1 82 ? 2.965 -11.051 -3.484 1.00 95.19 82 ILE A O 1
ATOM 635 N N . VAL A 1 83 ? 1.292 -10.519 -2.097 1.00 95.38 83 VAL A N 1
ATOM 636 C CA . VAL A 1 83 ? 1.199 -9.118 -2.525 1.00 95.38 83 VAL A CA 1
ATOM 637 C C . VAL A 1 83 ? 2.483 -8.328 -2.235 1.00 95.38 83 VAL A C 1
ATOM 639 O O . VAL A 1 83 ? 2.818 -7.433 -3.007 1.00 95.38 83 VAL A O 1
ATOM 642 N N . PHE A 1 84 ? 3.239 -8.680 -1.191 1.00 93.19 84 PHE A N 1
ATOM 643 C CA . PHE A 1 84 ? 4.568 -8.106 -0.943 1.00 93.19 84 PHE A CA 1
ATOM 644 C C . PHE A 1 84 ? 5.635 -8.589 -1.938 1.00 93.19 84 PHE A C 1
ATOM 646 O O . PHE A 1 84 ? 6.555 -7.836 -2.245 1.00 93.19 84 PHE A O 1
ATOM 653 N N . ALA A 1 85 ? 5.513 -9.811 -2.463 1.00 94.69 85 ALA A N 1
ATOM 654 C CA . ALA A 1 85 ? 6.476 -10.383 -3.405 1.00 94.69 85 ALA A CA 1
ATOM 655 C C . ALA A 1 85 ? 6.225 -9.964 -4.865 1.00 94.69 85 ALA A C 1
ATOM 657 O O . ALA A 1 85 ? 7.173 -9.716 -5.612 1.00 94.69 85 ALA A O 1
ATOM 658 N N . LEU A 1 86 ? 4.954 -9.860 -5.277 1.00 95.50 86 LEU A N 1
ATOM 659 C CA . LEU A 1 86 ? 4.554 -9.592 -6.665 1.00 95.50 86 LEU A CA 1
ATOM 660 C C . LEU A 1 86 ? 5.259 -8.402 -7.338 1.00 95.50 86 LEU A C 1
ATOM 662 O O . LEU A 1 86 ? 5.650 -8.554 -8.493 1.00 95.50 86 LEU A O 1
ATOM 666 N N . PRO A 1 87 ? 5.474 -7.245 -6.685 1.00 94.31 87 PRO A N 1
ATOM 667 C CA . PRO A 1 87 ? 6.123 -6.097 -7.319 1.00 94.31 87 PRO A CA 1
ATOM 668 C C . PRO A 1 87 ? 7.539 -6.392 -7.812 1.00 94.31 87 PRO A C 1
ATOM 670 O O . PRO A 1 87 ? 7.985 -5.770 -8.771 1.00 94.31 87 PRO A O 1
ATOM 673 N N . GLY A 1 88 ? 8.230 -7.373 -7.221 1.00 94.56 88 GLY A N 1
ATOM 674 C CA . GLY A 1 88 ? 9.532 -7.828 -7.710 1.00 94.56 88 GLY A CA 1
ATOM 675 C C . GLY A 1 88 ? 9.477 -8.332 -9.157 1.00 94.56 88 GLY A C 1
ATOM 676 O O . GLY A 1 88 ? 10.413 -8.120 -9.922 1.00 94.56 88 GLY A O 1
ATOM 677 N N . LEU A 1 89 ? 8.347 -8.902 -9.588 1.00 96.88 89 LEU A N 1
ATOM 678 C CA . LEU A 1 89 ? 8.149 -9.353 -10.969 1.00 96.88 89 LEU A CA 1
ATOM 679 C C . LEU A 1 89 ? 8.083 -8.196 -11.979 1.00 96.88 89 LEU A C 1
ATOM 681 O O . LEU A 1 89 ? 8.317 -8.414 -13.169 1.00 96.88 89 LEU A O 1
ATOM 685 N N . ALA A 1 90 ? 7.838 -6.958 -11.534 1.00 96.56 90 ALA A N 1
ATOM 686 C CA . ALA A 1 90 ? 7.906 -5.784 -12.403 1.00 96.56 90 ALA A CA 1
ATOM 687 C C . ALA A 1 90 ? 9.304 -5.617 -13.015 1.00 96.56 90 ALA A C 1
ATOM 689 O O . ALA A 1 90 ? 9.428 -5.184 -14.160 1.00 96.56 90 ALA A O 1
ATOM 690 N N . TYR A 1 91 ? 10.352 -6.013 -12.287 1.00 94.81 91 TYR A N 1
ATOM 691 C CA . TYR A 1 91 ? 11.731 -5.962 -12.764 1.00 94.81 91 TYR A CA 1
ATOM 692 C C . TYR A 1 91 ? 11.989 -6.951 -13.907 1.00 94.81 91 TYR A C 1
ATOM 694 O O . TYR A 1 91 ? 12.765 -6.637 -14.800 1.00 94.81 91 TYR A O 1
ATOM 702 N N . VAL A 1 92 ? 11.283 -8.088 -13.961 1.00 95.62 92 VAL A N 1
ATOM 703 C CA . VAL A 1 92 ? 11.362 -9.034 -15.094 1.00 95.62 92 VAL A CA 1
ATOM 704 C C . VAL A 1 92 ? 10.806 -8.400 -16.372 1.00 95.62 92 VAL A C 1
ATOM 706 O O . VAL A 1 92 ? 11.374 -8.541 -17.456 1.00 95.62 92 VAL A O 1
ATOM 709 N N . LEU A 1 93 ? 9.701 -7.657 -16.261 1.00 95.75 93 LEU A N 1
ATOM 710 C CA . LEU A 1 93 ? 9.140 -6.919 -17.394 1.00 95.75 93 LEU A CA 1
ATOM 711 C C . LEU A 1 93 ? 9.964 -5.678 -17.754 1.00 95.75 93 LEU A C 1
ATOM 713 O O . LEU A 1 93 ? 10.058 -5.345 -18.935 1.00 95.75 93 LEU A O 1
ATOM 717 N N . GLY A 1 94 ? 10.548 -5.017 -16.752 1.00 94.19 94 GLY A N 1
ATOM 718 C CA . GLY A 1 94 ? 11.343 -3.799 -16.887 1.00 94.19 94 GLY A CA 1
ATOM 719 C C . GLY A 1 94 ? 12.780 -4.019 -17.365 1.00 94.19 94 GLY A C 1
ATOM 720 O O . GLY A 1 94 ? 13.350 -3.112 -17.965 1.00 94.19 94 GLY A O 1
ATOM 721 N N . ALA A 1 95 ? 13.358 -5.206 -17.153 1.00 92.62 95 ALA A N 1
ATOM 722 C CA . ALA A 1 95 ? 14.771 -5.486 -17.419 1.00 92.62 95 ALA A CA 1
ATOM 723 C C . ALA A 1 95 ? 15.249 -5.094 -18.832 1.00 92.62 95 ALA A C 1
ATOM 725 O O . ALA A 1 95 ? 16.262 -4.401 -18.912 1.00 92.62 95 ALA A O 1
ATOM 726 N N . PRO A 1 96 ? 14.523 -5.392 -19.934 1.00 92.50 96 PRO A N 1
ATOM 727 C CA . PRO A 1 96 ? 14.974 -5.032 -21.286 1.00 92.50 96 PRO A CA 1
ATOM 728 C C . PRO A 1 96 ? 15.054 -3.521 -21.558 1.00 92.50 96 PRO A C 1
ATOM 730 O O . PRO A 1 96 ? 15.532 -3.101 -22.609 1.00 92.50 96 PRO A O 1
ATOM 733 N N . PHE A 1 97 ? 14.518 -2.694 -20.658 1.00 92.12 97 PHE A N 1
ATOM 734 C CA . PHE A 1 97 ? 14.564 -1.233 -20.740 1.00 92.12 97 PHE A CA 1
ATOM 735 C C . PHE A 1 97 ? 15.626 -0.617 -19.820 1.00 92.12 97 PHE A C 1
ATOM 737 O O . PHE A 1 97 ? 15.867 0.587 -19.883 1.00 92.12 97 PHE A O 1
ATOM 744 N N . LEU A 1 98 ? 16.233 -1.431 -18.954 1.00 89.38 98 LEU A N 1
ATOM 745 C CA . LEU A 1 98 ? 17.306 -1.051 -18.035 1.00 89.38 98 LEU A CA 1
ATOM 746 C C . LEU A 1 98 ? 18.685 -1.466 -18.574 1.00 89.38 98 LEU A C 1
ATOM 748 O O . LEU A 1 98 ? 19.674 -1.395 -17.855 1.00 89.38 98 LEU A O 1
ATOM 752 N N . GLU A 1 99 ? 18.763 -1.897 -19.832 1.00 85.38 99 GLU A N 1
ATOM 753 C CA . GLU A 1 99 ? 20.026 -2.182 -20.511 1.00 85.38 99 GLU A CA 1
ATOM 754 C C . GLU A 1 99 ? 20.809 -0.884 -20.758 1.00 85.38 99 GLU A C 1
ATOM 756 O O . GLU A 1 99 ? 20.255 0.138 -21.170 1.00 85.38 99 GLU A O 1
ATOM 761 N N . GLY A 1 100 ? 22.116 -0.920 -20.515 1.00 83.69 100 GLY A N 1
ATOM 762 C CA . GLY A 1 100 ? 23.001 0.219 -20.720 1.00 83.69 100 GLY A CA 1
ATOM 763 C C . GLY A 1 100 ? 24.375 0.010 -20.084 1.00 83.69 100 GLY A C 1
ATOM 764 O O . GLY A 1 100 ? 24.622 -1.043 -19.487 1.00 83.69 100 GLY A O 1
ATOM 765 N N . PRO A 1 101 ? 25.278 1.000 -20.202 1.00 85.19 101 PRO A N 1
ATOM 766 C CA . PRO A 1 101 ? 26.559 0.979 -19.507 1.00 85.19 101 PRO A CA 1
ATOM 767 C C . PRO A 1 101 ? 26.370 0.829 -17.989 1.00 85.19 101 PRO A C 1
ATOM 769 O O . PRO A 1 101 ? 25.404 1.383 -17.452 1.00 85.19 101 PRO A O 1
ATOM 772 N N . PRO A 1 102 ? 27.281 0.127 -17.287 1.00 86.38 102 PRO A N 1
ATOM 773 C CA . PRO A 1 102 ? 27.265 0.071 -15.832 1.00 86.38 102 PRO A CA 1
ATOM 774 C C . PRO A 1 102 ? 27.251 1.469 -15.215 1.00 86.38 102 PRO A C 1
ATOM 776 O O . PRO A 1 102 ? 27.810 2.417 -15.773 1.00 86.38 102 PRO A O 1
ATOM 779 N N . ASP A 1 103 ? 26.618 1.597 -14.055 1.00 85.81 103 ASP A N 1
ATOM 780 C CA . ASP A 1 103 ? 26.623 2.856 -13.327 1.00 85.81 103 ASP A CA 1
ATOM 781 C C . ASP A 1 103 ? 28.007 3.171 -12.729 1.00 85.81 103 ASP A C 1
ATOM 783 O O . ASP A 1 103 ? 28.970 2.410 -12.841 1.00 85.81 103 ASP A O 1
ATOM 787 N N . ARG A 1 104 ? 28.118 4.329 -12.072 1.00 85.38 104 ARG A N 1
ATOM 788 C CA . ARG A 1 104 ? 29.380 4.828 -11.500 1.00 85.38 104 ARG A CA 1
ATOM 789 C C . ARG A 1 104 ? 30.035 3.904 -10.461 1.00 85.38 104 ARG A C 1
ATOM 791 O O . ARG A 1 104 ? 31.195 4.129 -10.134 1.00 85.38 104 ARG A O 1
ATOM 798 N N . LEU A 1 105 ? 29.310 2.929 -9.906 1.00 88.88 105 LEU A N 1
ATOM 799 C CA . LEU A 1 105 ? 29.843 1.937 -8.964 1.00 88.88 105 LEU A CA 1
ATOM 800 C C . LEU A 1 105 ? 30.079 0.571 -9.628 1.00 88.88 105 LEU A C 1
ATOM 802 O O . LEU A 1 105 ? 30.356 -0.404 -8.935 1.00 88.88 105 LEU A O 1
ATOM 806 N N . GLY A 1 106 ? 29.965 0.488 -10.957 1.00 88.62 106 GLY A N 1
ATOM 807 C CA . GLY A 1 106 ? 30.086 -0.757 -11.711 1.00 88.62 106 GLY A CA 1
ATOM 808 C C . GLY A 1 106 ? 28.859 -1.666 -11.602 1.00 88.62 106 GLY A C 1
ATOM 809 O O . GLY A 1 106 ? 28.943 -2.832 -11.982 1.00 88.62 106 GLY A O 1
ATOM 810 N N . LEU A 1 107 ? 27.728 -1.167 -11.088 1.00 90.50 107 LEU A N 1
ATOM 811 C CA . LEU A 1 107 ? 26.486 -1.937 -10.993 1.00 90.50 107 LEU A CA 1
ATOM 812 C C . LEU A 1 107 ? 25.717 -1.891 -12.324 1.00 90.50 107 LEU A C 1
ATOM 814 O O . LEU A 1 107 ? 25.962 -1.003 -13.144 1.00 90.50 107 LEU A O 1
ATOM 818 N N . PRO A 1 108 ? 24.757 -2.807 -12.556 1.00 91.31 108 PRO A N 1
ATOM 819 C CA . PRO A 1 108 ? 23.887 -2.744 -13.729 1.00 91.31 108 PRO A CA 1
ATOM 820 C C . PRO A 1 108 ? 23.218 -1.372 -13.891 1.00 91.31 108 PRO A C 1
ATOM 822 O O . PRO A 1 108 ? 22.918 -0.692 -12.904 1.00 91.31 108 PRO A O 1
ATOM 825 N N . ALA A 1 109 ? 22.969 -0.962 -15.134 1.00 90.06 109 ALA A N 1
ATOM 826 C CA . ALA A 1 109 ? 22.512 0.390 -15.432 1.00 90.06 109 ALA A CA 1
ATOM 827 C C . ALA A 1 109 ? 21.212 0.749 -14.686 1.00 90.06 109 ALA A C 1
ATOM 829 O O . ALA A 1 109 ? 20.252 -0.019 -14.622 1.00 90.06 109 ALA A O 1
ATOM 830 N N . GLY A 1 110 ? 21.185 1.945 -14.094 1.00 90.56 110 GLY A N 1
ATOM 831 C CA . GLY A 1 110 ? 20.033 2.438 -13.338 1.00 90.56 110 GLY A CA 1
ATOM 832 C C . GLY A 1 110 ? 19.876 1.864 -11.924 1.00 90.56 110 GLY A C 1
ATOM 833 O O . GLY A 1 110 ? 18.983 2.322 -11.215 1.00 90.56 110 GLY A O 1
ATOM 834 N N . THR A 1 111 ? 20.737 0.944 -11.470 1.00 93.38 111 THR A N 1
ATOM 835 C CA . THR A 1 111 ? 20.658 0.353 -10.118 1.00 93.38 111 THR A CA 1
ATOM 836 C C . THR A 1 111 ? 20.659 1.422 -9.028 1.00 93.38 111 THR A C 1
ATOM 838 O O . THR A 1 111 ? 19.754 1.452 -8.193 1.00 93.38 111 THR A O 1
ATOM 841 N N . LEU A 1 112 ? 21.609 2.362 -9.066 1.00 94.19 112 LEU A N 1
ATOM 842 C CA . LEU A 1 112 ? 21.644 3.474 -8.112 1.00 94.19 112 LEU A CA 1
ATOM 843 C C . LEU A 1 112 ? 20.380 4.344 -8.130 1.00 94.19 112 LEU A C 1
ATOM 845 O O . LEU A 1 112 ? 19.901 4.735 -7.067 1.00 94.19 112 LEU A O 1
ATOM 849 N N . THR A 1 113 ? 19.825 4.628 -9.312 1.00 95.00 113 THR A N 1
ATOM 850 C CA . THR A 1 113 ? 18.578 5.395 -9.472 1.00 95.00 113 THR A CA 1
ATOM 851 C C . THR A 1 113 ? 17.412 4.695 -8.772 1.00 95.00 113 THR A C 1
ATOM 853 O O . THR A 1 113 ? 16.658 5.324 -8.028 1.00 95.00 113 THR A O 1
ATOM 856 N N . LEU A 1 114 ? 17.287 3.382 -8.982 1.00 95.25 114 LEU A N 1
ATOM 857 C CA . LEU A 1 114 ? 16.216 2.560 -8.421 1.00 95.25 114 LEU A CA 1
ATOM 858 C C . LEU A 1 114 ? 16.355 2.411 -6.902 1.00 95.25 114 LEU A C 1
ATOM 860 O O . LEU A 1 114 ? 15.367 2.582 -6.190 1.00 95.25 114 LEU A O 1
ATOM 864 N N . ILE A 1 115 ? 17.571 2.165 -6.402 1.00 95.44 115 ILE A N 1
ATOM 865 C CA . ILE A 1 115 ? 17.856 2.048 -4.964 1.00 95.44 115 ILE A CA 1
ATOM 866 C C . ILE A 1 115 ? 17.591 3.371 -4.242 1.00 95.44 115 ILE A C 1
ATOM 868 O O . ILE A 1 115 ? 16.943 3.369 -3.197 1.00 95.44 115 ILE A O 1
ATOM 872 N N . ALA A 1 116 ? 18.049 4.502 -4.789 1.00 95.62 116 ALA A N 1
ATOM 873 C CA . ALA A 1 116 ? 17.849 5.810 -4.168 1.00 95.62 116 ALA A CA 1
ATOM 874 C C . ALA A 1 116 ? 16.357 6.125 -3.985 1.00 95.62 116 ALA A C 1
ATOM 876 O O . ALA A 1 116 ? 15.925 6.482 -2.887 1.00 95.62 116 ALA A O 1
ATOM 877 N N . GLY A 1 117 ? 15.557 5.927 -5.039 1.00 95.62 117 GLY A N 1
ATOM 878 C CA . GLY A 1 117 ? 14.110 6.107 -4.957 1.00 95.62 117 GLY A CA 1
ATOM 879 C C . GLY A 1 117 ? 13.432 5.100 -4.025 1.00 95.62 117 GLY A C 1
ATOM 880 O O . GLY A 1 117 ? 12.564 5.484 -3.240 1.00 95.62 117 GLY A O 1
ATOM 881 N N . ALA A 1 118 ? 13.847 3.828 -4.070 1.00 94.81 118 ALA A N 1
ATOM 882 C CA . ALA A 1 118 ? 13.302 2.766 -3.226 1.00 94.81 118 ALA A CA 1
ATOM 883 C C . ALA A 1 118 ? 13.523 3.032 -1.734 1.00 94.81 118 ALA A C 1
ATOM 885 O O . ALA A 1 118 ? 12.577 2.930 -0.962 1.00 94.81 118 ALA A O 1
ATOM 886 N N . LEU A 1 119 ? 14.743 3.391 -1.325 1.00 96.25 119 LEU A N 1
ATOM 887 C CA . LEU A 1 119 ? 15.090 3.592 0.085 1.00 96.25 119 LEU A CA 1
ATOM 888 C C . LEU A 1 119 ? 14.342 4.778 0.693 1.00 96.25 119 LEU A C 1
ATOM 890 O O . LEU A 1 119 ? 13.744 4.647 1.760 1.00 96.25 119 LEU A O 1
ATOM 894 N N . ILE A 1 120 ? 14.333 5.920 -0.000 1.00 95.88 120 ILE A N 1
ATOM 895 C CA . ILE A 1 120 ? 13.618 7.113 0.470 1.00 95.88 120 ILE A CA 1
ATOM 896 C C . ILE A 1 120 ? 12.112 6.857 0.515 1.00 95.88 120 ILE A C 1
ATOM 898 O O . ILE A 1 120 ? 11.463 7.177 1.513 1.00 95.88 120 ILE A O 1
ATOM 902 N N . GLY A 1 121 ? 11.568 6.229 -0.532 1.00 92.69 121 GLY A N 1
ATOM 903 C CA . GLY A 1 121 ? 10.168 5.822 -0.566 1.00 92.69 121 GLY A CA 1
ATOM 904 C C . GLY A 1 121 ? 9.820 4.879 0.585 1.00 92.69 121 GLY A C 1
ATOM 905 O O . GLY A 1 121 ? 8.836 5.109 1.277 1.00 92.69 121 GLY A O 1
ATOM 906 N N . TRP A 1 122 ? 10.653 3.872 0.847 1.00 93.00 122 TRP A N 1
ATOM 907 C CA . TRP A 1 122 ? 10.437 2.880 1.899 1.00 93.00 122 TRP A CA 1
ATOM 908 C C . TRP A 1 122 ? 10.443 3.492 3.305 1.00 93.00 122 TRP A C 1
ATOM 910 O O . TRP A 1 122 ? 9.527 3.230 4.081 1.00 93.00 122 TRP A O 1
ATOM 920 N N . VAL A 1 123 ? 11.416 4.351 3.633 1.00 96.31 123 VAL A N 1
ATOM 921 C CA . VAL A 1 123 ? 11.472 5.027 4.947 1.00 96.31 123 VAL A CA 1
ATOM 922 C C . VAL A 1 123 ? 10.229 5.886 5.182 1.00 96.31 123 VAL A C 1
ATOM 924 O O . VAL A 1 123 ? 9.617 5.845 6.258 1.00 96.31 123 VAL A O 1
ATOM 927 N N . TRP A 1 124 ? 9.832 6.656 4.167 1.00 97.44 124 TRP A N 1
ATOM 928 C CA . TRP A 1 124 ? 8.616 7.457 4.234 1.00 97.44 124 TRP A CA 1
ATOM 929 C C . TRP A 1 124 ? 7.382 6.581 4.448 1.00 97.44 124 TRP A C 1
ATOM 931 O O . TRP A 1 124 ? 6.533 6.874 5.289 1.00 97.44 124 TRP A O 1
ATOM 941 N N . ASP A 1 125 ? 7.311 5.479 3.714 1.00 93.94 125 ASP A N 1
ATOM 942 C CA . ASP A 1 125 ? 6.181 4.572 3.714 1.00 93.94 125 ASP A CA 1
ATOM 943 C C . ASP A 1 125 ? 5.969 3.845 5.048 1.00 93.94 125 ASP A C 1
ATOM 945 O O . ASP A 1 125 ? 4.836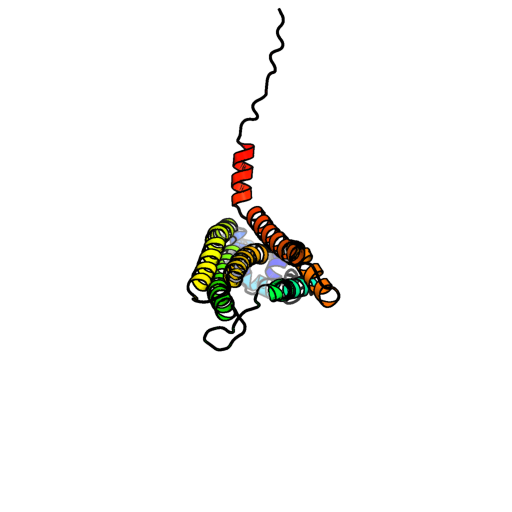 3.728 5.524 1.00 93.94 125 ASP A O 1
ATOM 949 N N . GLN A 1 126 ? 7.057 3.438 5.710 1.00 95.50 126 GLN A N 1
ATOM 950 C CA . GLN A 1 126 ? 6.998 2.889 7.068 1.00 95.50 126 GLN A CA 1
ATOM 951 C C . GLN A 1 126 ? 6.430 3.913 8.057 1.00 95.50 126 GLN A C 1
ATOM 953 O O . GLN A 1 126 ? 5.538 3.600 8.848 1.00 95.50 126 GLN A O 1
ATOM 958 N N . THR A 1 127 ? 6.889 5.164 7.963 1.00 97.00 127 THR A N 1
ATOM 959 C CA . THR A 1 127 ? 6.426 6.263 8.824 1.00 97.00 127 THR A CA 1
ATOM 960 C C . THR A 1 127 ? 4.948 6.573 8.584 1.00 97.00 127 THR A C 1
ATOM 962 O O . THR A 1 127 ? 4.170 6.760 9.525 1.00 97.00 127 THR A O 1
ATOM 965 N N . LEU A 1 128 ? 4.546 6.601 7.313 1.00 97.62 128 LEU A N 1
ATOM 966 C CA . LEU A 1 128 ? 3.173 6.831 6.891 1.00 97.62 128 LEU A CA 1
ATOM 967 C C . LEU A 1 128 ? 2.240 5.726 7.393 1.00 97.62 128 LEU A C 1
ATOM 969 O O . LEU A 1 128 ? 1.209 6.022 8.000 1.00 97.62 128 LEU A O 1
ATOM 973 N N . SER A 1 129 ? 2.625 4.469 7.168 1.00 96.62 129 SER A N 1
ATOM 974 C CA . SER A 1 129 ? 1.882 3.290 7.607 1.00 96.62 129 SER A CA 1
ATOM 975 C C . SER A 1 129 ? 1.700 3.293 9.117 1.00 96.62 129 SER A C 1
ATOM 977 O O . SER A 1 129 ? 0.576 3.143 9.591 1.00 96.62 129 SER A O 1
ATOM 979 N N . HIS A 1 130 ? 2.774 3.540 9.874 1.00 97.62 130 HIS A N 1
ATOM 980 C CA . HIS A 1 130 ? 2.715 3.623 11.330 1.00 97.62 130 HIS A CA 1
ATOM 981 C C . HIS A 1 130 ? 1.699 4.675 11.791 1.00 97.62 130 HIS A C 1
ATOM 983 O O . HIS A 1 130 ? 0.757 4.341 12.506 1.00 97.62 130 HIS A O 1
ATOM 989 N N . ARG A 1 131 ? 1.809 5.924 11.312 1.00 97.56 131 ARG A N 1
ATOM 990 C CA . ARG A 1 131 ? 0.855 6.991 11.675 1.00 97.56 131 ARG A CA 1
ATOM 991 C C . ARG A 1 131 ? -0.584 6.645 11.303 1.00 97.56 131 ARG A C 1
ATOM 993 O O . ARG A 1 131 ? -1.499 6.954 12.063 1.00 97.56 131 ARG A O 1
ATOM 1000 N N . ALA A 1 132 ? -0.803 6.044 10.137 1.00 96.62 132 ALA A N 1
ATOM 1001 C CA . ALA A 1 132 ? -2.142 5.687 9.691 1.00 96.62 132 ALA A CA 1
ATOM 1002 C C . ALA A 1 132 ? -2.751 4.556 10.539 1.00 96.62 132 ALA A C 1
ATOM 1004 O O . ALA A 1 132 ? -3.914 4.665 10.929 1.00 96.62 132 ALA A O 1
ATOM 1005 N N . TYR A 1 133 ? -1.978 3.523 10.893 1.00 96.50 133 TYR A N 1
ATOM 1006 C CA . TYR A 1 133 ? -2.436 2.480 11.815 1.00 96.50 133 TYR A CA 1
ATOM 1007 C C . TYR A 1 133 ? -2.693 3.016 13.222 1.00 96.50 133 TYR A C 1
ATOM 1009 O O . TYR A 1 133 ? -3.668 2.594 13.835 1.00 96.50 133 TYR A O 1
ATOM 1017 N N . THR A 1 134 ? -1.910 3.983 13.712 1.00 97.62 134 THR A N 1
ATOM 1018 C CA . THR A 1 134 ? -2.186 4.640 15.000 1.00 97.62 134 THR A CA 1
ATOM 1019 C C . THR A 1 134 ? -3.569 5.289 15.005 1.00 97.62 134 THR A C 1
ATOM 1021 O O . THR A 1 134 ? -4.346 5.068 15.929 1.00 97.62 134 THR A O 1
ATOM 1024 N N . TRP A 1 135 ? -3.942 6.013 13.944 1.00 96.44 135 TRP A N 1
ATOM 1025 C CA . TRP A 1 135 ? -5.296 6.569 13.824 1.00 96.44 135 TRP A CA 1
ATOM 1026 C C . TRP A 1 135 ? -6.384 5.496 13.761 1.00 96.44 135 TRP A C 1
ATOM 1028 O O . TRP A 1 135 ? -7.436 5.659 14.376 1.00 96.44 135 TRP A O 1
ATOM 1038 N N . LEU A 1 136 ? -6.138 4.392 13.048 1.00 93.69 136 LEU A N 1
ATOM 1039 C CA . LEU A 1 136 ? -7.076 3.268 13.002 1.00 93.69 136 LEU A CA 1
ATOM 1040 C C . LEU A 1 136 ? -7.242 2.600 14.373 1.00 93.69 136 LEU A C 1
ATOM 1042 O O . LEU A 1 136 ? -8.368 2.261 14.730 1.00 93.69 136 LEU A O 1
ATOM 1046 N N . GLY A 1 137 ? -6.161 2.459 15.144 1.00 93.94 137 GLY A N 1
ATOM 1047 C CA . GLY A 1 137 ? -6.185 1.935 16.512 1.00 93.94 137 GLY A CA 1
ATOM 1048 C C . GLY A 1 137 ? -6.944 2.839 17.486 1.00 93.94 137 GLY A C 1
ATOM 1049 O O . GLY A 1 137 ? -7.616 2.343 18.382 1.00 93.94 137 GLY A O 1
ATOM 1050 N N . LEU A 1 138 ? -6.921 4.155 17.255 1.00 94.75 138 LEU A N 1
ATOM 1051 C CA . LEU A 1 138 ? -7.734 5.141 17.979 1.00 94.75 138 LEU A CA 1
ATOM 1052 C C . LEU A 1 138 ? -9.188 5.231 17.470 1.00 94.75 138 LEU A C 1
ATOM 1054 O O . LEU A 1 138 ? -9.965 6.043 17.966 1.00 94.75 138 LEU A O 1
ATOM 1058 N N . GLY A 1 139 ? -9.567 4.447 16.455 1.00 91.88 139 GLY A N 1
ATOM 1059 C CA . GLY A 1 139 ? -10.905 4.463 15.856 1.00 91.88 139 GLY A CA 1
ATOM 1060 C C . GLY A 1 139 ? -11.173 5.613 14.871 1.00 91.88 139 GLY A C 1
ATOM 1061 O O . GLY A 1 139 ? -12.234 5.637 14.240 1.00 91.88 139 GLY A O 1
ATOM 1062 N N . ASP A 1 140 ? -10.226 6.533 14.649 1.00 91.38 140 ASP A N 1
ATOM 1063 C CA . ASP A 1 140 ? -10.388 7.667 13.728 1.00 91.38 140 ASP A CA 1
ATOM 1064 C C . ASP A 1 140 ? -9.996 7.300 12.287 1.00 91.38 140 ASP A C 1
ATOM 1066 O O . ASP A 1 140 ? -8.938 7.650 11.747 1.00 91.38 140 ASP A O 1
ATOM 1070 N N . ARG A 1 141 ? -10.919 6.614 11.608 1.00 90.31 141 ARG A N 1
ATOM 1071 C CA . ARG A 1 141 ? -10.773 6.269 10.184 1.00 90.31 141 ARG A CA 1
ATOM 1072 C C . ARG A 1 141 ? -10.636 7.493 9.274 1.00 90.31 141 ARG A C 1
ATOM 1074 O O . ARG A 1 141 ? -10.019 7.394 8.212 1.00 90.31 141 ARG A O 1
ATOM 1081 N N . ALA A 1 142 ? -11.200 8.639 9.653 1.00 88.88 142 ALA A N 1
ATOM 1082 C CA . ALA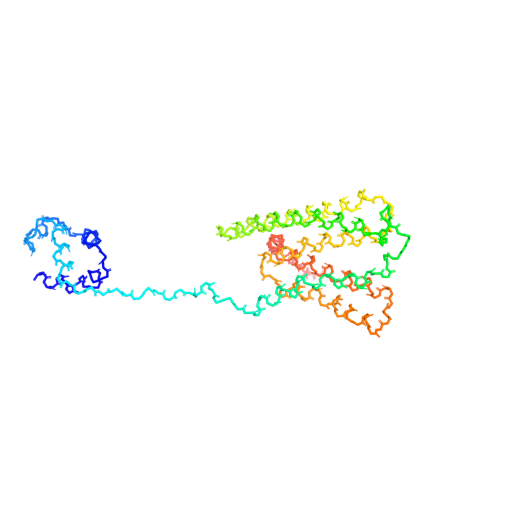 A 1 142 ? -11.135 9.843 8.833 1.00 88.88 142 ALA A CA 1
ATOM 1083 C C . ALA A 1 142 ? -9.732 10.468 8.882 1.00 88.88 142 ALA A C 1
ATOM 1085 O O . ALA A 1 142 ? -9.205 10.867 7.840 1.00 88.88 142 ALA A O 1
ATOM 1086 N N . ALA A 1 143 ? -9.100 10.510 10.058 1.00 91.38 143 ALA A N 1
ATOM 1087 C CA . ALA A 1 143 ? -7.712 10.938 10.211 1.00 91.38 143 ALA A CA 1
ATOM 1088 C C . ALA A 1 143 ? -6.730 9.991 9.519 1.00 91.38 143 ALA A C 1
ATOM 1090 O O . ALA A 1 143 ? -5.817 10.471 8.840 1.00 91.38 143 ALA A O 1
ATOM 1091 N N . ALA A 1 144 ? -6.955 8.675 9.596 1.00 94.50 144 ALA A N 1
ATOM 1092 C CA . ALA A 1 144 ? -6.180 7.700 8.830 1.00 94.50 144 ALA A CA 1
ATOM 1093 C C . ALA A 1 144 ? -6.266 7.992 7.320 1.00 94.50 144 ALA A C 1
ATOM 1095 O O . ALA A 1 144 ? -5.245 8.138 6.649 1.00 94.50 144 ALA A O 1
ATOM 1096 N N . GLY A 1 145 ? -7.482 8.194 6.797 1.00 93.06 145 GLY A N 1
ATOM 1097 C CA . GLY A 1 145 ? -7.706 8.533 5.392 1.00 93.06 145 GLY A CA 1
ATOM 1098 C C . GLY A 1 145 ? -7.044 9.844 4.953 1.00 93.06 145 GLY A C 1
ATOM 1099 O O . GLY A 1 145 ? -6.460 9.892 3.874 1.00 93.06 145 GLY A O 1
ATOM 1100 N N . ARG A 1 146 ? -7.084 10.903 5.777 1.00 92.69 146 ARG A N 1
ATOM 1101 C CA . ARG A 1 146 ? -6.389 12.180 5.493 1.00 92.69 146 ARG A CA 1
ATOM 1102 C C . ARG A 1 146 ? -4.869 12.021 5.502 1.00 92.69 146 ARG A C 1
ATOM 1104 O O . ARG A 1 146 ? -4.192 12.572 4.639 1.00 92.69 146 ARG A O 1
ATOM 1111 N N . THR A 1 147 ? -4.354 11.255 6.461 1.00 96.12 147 THR A N 1
ATOM 1112 C CA . THR A 1 147 ? -2.922 10.965 6.596 1.00 96.12 147 THR A CA 1
ATOM 1113 C C . THR A 1 147 ? -2.412 10.242 5.352 1.00 96.12 147 THR A C 1
ATOM 1115 O O . THR A 1 147 ? -1.434 10.677 4.755 1.00 96.12 147 THR A O 1
ATOM 1118 N N . LEU A 1 148 ? -3.125 9.208 4.900 1.00 96.56 148 LEU A N 1
ATOM 1119 C CA . LEU A 1 148 ? -2.815 8.471 3.675 1.00 96.56 148 LEU A CA 1
ATOM 1120 C C . LEU A 1 148 ? -2.950 9.336 2.416 1.00 96.56 148 LEU A C 1
ATOM 1122 O O . LEU A 1 148 ? -2.096 9.279 1.535 1.00 96.56 148 LEU A O 1
ATOM 1126 N N . LEU A 1 149 ? -3.995 10.164 2.346 1.00 94.56 149 LEU A N 1
ATOM 1127 C CA . LEU A 1 149 ? -4.265 11.026 1.200 1.00 94.56 149 LEU A CA 1
ATOM 1128 C C . LEU A 1 149 ? -3.131 12.019 0.916 1.00 94.56 149 LEU A C 1
ATOM 1130 O O . LEU A 1 149 ? -2.812 12.262 -0.242 1.00 94.56 149 LEU A O 1
ATOM 1134 N N . LEU A 1 150 ? -2.552 12.607 1.960 1.00 95.00 150 LEU A N 1
ATOM 1135 C CA . LEU A 1 150 ? -1.449 13.561 1.821 1.00 95.00 150 LEU A CA 1
ATOM 1136 C C . LEU A 1 150 ? -0.094 12.852 1.802 1.00 95.00 150 LEU A C 1
ATOM 1138 O O . LEU A 1 150 ? 0.799 13.217 1.039 1.00 95.00 150 LEU A O 1
ATOM 1142 N N . GLY A 1 151 ? 0.048 11.819 2.629 1.00 96.44 151 GLY A N 1
ATOM 1143 C CA . GLY A 1 151 ? 1.293 11.094 2.812 1.00 96.44 151 GLY A CA 1
ATOM 1144 C C . GLY A 1 151 ? 1.709 10.285 1.591 1.00 96.44 151 GLY A C 1
ATOM 1145 O O . GLY A 1 151 ? 2.883 10.318 1.236 1.00 96.44 151 GLY A O 1
ATOM 1146 N N . ALA A 1 152 ? 0.786 9.582 0.929 1.00 96.69 152 ALA A N 1
ATOM 1147 C CA . ALA A 1 152 ? 1.146 8.720 -0.197 1.00 96.69 152 ALA A CA 1
ATOM 1148 C C . ALA A 1 152 ? 1.692 9.515 -1.405 1.00 96.69 152 ALA A C 1
ATOM 1150 O O . ALA A 1 152 ? 2.772 9.166 -1.887 1.00 96.69 152 ALA A O 1
ATOM 1151 N N . PRO A 1 153 ? 1.057 10.618 -1.863 1.00 96.75 153 PRO A N 1
ATOM 1152 C CA . PRO A 1 153 ? 1.629 11.462 -2.913 1.00 96.75 153 PRO A CA 1
ATOM 1153 C C . PRO A 1 153 ? 2.951 12.115 -2.504 1.00 96.75 153 PRO A C 1
ATOM 1155 O O . PRO A 1 153 ? 3.873 12.163 -3.312 1.00 96.75 153 PRO A O 1
ATOM 1158 N N . ALA A 1 154 ? 3.075 12.582 -1.255 1.00 97.31 154 ALA A N 1
ATOM 1159 C CA . ALA A 1 154 ? 4.323 13.165 -0.762 1.00 97.31 154 ALA A CA 1
ATOM 1160 C C . ALA A 1 154 ? 5.477 12.151 -0.800 1.00 97.31 154 ALA A C 1
ATOM 1162 O O . ALA A 1 154 ? 6.556 12.468 -1.292 1.00 97.31 154 ALA A O 1
ATOM 1163 N N . GLY A 1 155 ? 5.231 10.911 -0.371 1.00 97.06 155 GLY A N 1
ATOM 1164 C CA . GLY A 1 155 ? 6.208 9.826 -0.450 1.00 97.06 155 GLY A CA 1
ATOM 1165 C C . GLY A 1 155 ? 6.601 9.487 -1.884 1.00 97.06 155 GLY A C 1
ATOM 1166 O O . GLY A 1 155 ? 7.786 9.351 -2.183 1.00 97.06 155 GLY A O 1
ATOM 1167 N N . ALA A 1 156 ? 5.619 9.424 -2.789 1.00 97.44 156 ALA A N 1
ATOM 1168 C CA . ALA A 1 156 ? 5.871 9.192 -4.207 1.00 97.44 156 ALA A CA 1
ATOM 1169 C C . ALA A 1 156 ? 6.747 10.299 -4.822 1.00 97.44 156 ALA A C 1
ATOM 1171 O O . ALA A 1 156 ? 7.688 10.005 -5.563 1.00 97.44 156 ALA A O 1
ATOM 1172 N N . LEU A 1 157 ? 6.484 11.564 -4.478 1.00 98.12 157 LEU A N 1
ATOM 1173 C CA . LEU A 1 157 ? 7.291 12.706 -4.911 1.00 98.12 157 LEU A CA 1
ATOM 1174 C C . LEU A 1 157 ? 8.710 12.653 -4.339 1.00 98.12 157 LEU A C 1
ATOM 1176 O O . LEU A 1 157 ? 9.659 12.860 -5.088 1.00 98.12 157 LEU A O 1
ATOM 1180 N N . LEU A 1 158 ? 8.870 12.332 -3.052 1.00 97.81 158 LEU A N 1
ATOM 1181 C CA . LEU A 1 158 ? 10.182 12.218 -2.408 1.00 97.81 158 LEU A CA 1
ATOM 1182 C C . LEU A 1 158 ? 11.026 11.092 -3.014 1.00 97.81 158 LEU A C 1
ATOM 1184 O O . LEU A 1 158 ? 12.187 11.316 -3.350 1.00 97.81 158 LEU A O 1
ATOM 1188 N N . GLY A 1 159 ? 10.446 9.905 -3.214 1.00 97.62 159 GLY A N 1
ATOM 1189 C CA . GLY A 1 159 ? 11.132 8.789 -3.872 1.00 97.62 159 GLY A CA 1
ATOM 1190 C C . GLY A 1 159 ? 11.501 9.112 -5.323 1.00 97.62 159 GLY A C 1
ATOM 1191 O O . GLY A 1 159 ? 12.620 8.842 -5.758 1.00 97.62 159 GLY A O 1
ATOM 1192 N N . THR A 1 160 ? 10.601 9.769 -6.059 1.00 97.88 160 THR A N 1
ATOM 1193 C CA . THR A 1 160 ? 10.879 10.225 -7.430 1.00 97.88 160 THR A CA 1
ATOM 1194 C C . THR A 1 160 ? 12.003 11.262 -7.456 1.00 97.88 160 THR A C 1
ATOM 1196 O O . THR A 1 160 ? 12.929 11.141 -8.252 1.00 97.88 160 THR A O 1
ATOM 1199 N N . ALA A 1 161 ? 11.970 12.255 -6.565 1.00 98.06 161 ALA A N 1
ATOM 1200 C CA . ALA A 1 161 ? 13.002 13.282 -6.462 1.00 98.06 161 ALA A CA 1
ATOM 1201 C C . ALA A 1 161 ? 14.371 12.683 -6.110 1.00 98.06 161 ALA A C 1
ATOM 1203 O O . ALA A 1 161 ? 15.373 13.051 -6.718 1.00 98.06 161 ALA A O 1
ATOM 1204 N N . ALA A 1 162 ? 14.412 11.714 -5.191 1.00 97.69 162 ALA A N 1
ATOM 1205 C CA . ALA A 1 162 ? 15.636 10.999 -4.842 1.00 97.69 162 ALA A CA 1
ATOM 1206 C C . ALA A 1 162 ? 16.227 10.241 -6.041 1.00 97.69 162 ALA A C 1
ATOM 1208 O O . ALA A 1 162 ? 17.434 10.292 -6.264 1.00 97.69 162 ALA A O 1
ATOM 1209 N N . ALA A 1 163 ? 15.386 9.592 -6.852 1.00 96.81 163 ALA A N 1
ATOM 1210 C CA . ALA A 1 163 ? 15.825 8.935 -8.080 1.00 96.81 163 ALA A CA 1
ATOM 1211 C C . ALA A 1 163 ? 16.329 9.938 -9.134 1.00 96.81 163 ALA A C 1
ATOM 1213 O O . ALA A 1 163 ? 17.346 9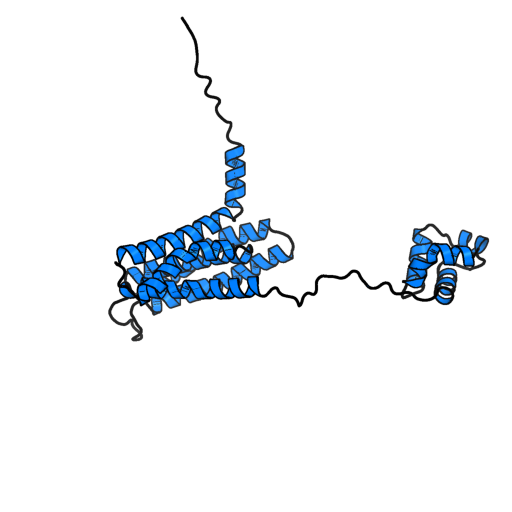.699 -9.783 1.00 96.81 163 ALA A O 1
ATOM 1214 N N . LEU A 1 164 ? 15.648 11.076 -9.303 1.00 96.31 164 LEU A N 1
ATOM 1215 C CA . LEU A 1 164 ? 16.056 12.141 -10.229 1.00 96.31 164 LEU A CA 1
ATOM 1216 C C . LEU A 1 164 ? 17.365 12.828 -9.816 1.00 96.31 164 LEU A C 1
ATOM 1218 O O . LEU A 1 164 ? 18.084 13.326 -10.676 1.00 96.31 164 LEU A O 1
ATOM 1222 N N . ALA A 1 165 ? 17.698 12.826 -8.525 1.00 96.50 165 ALA A N 1
ATOM 1223 C CA . ALA A 1 165 ? 18.963 13.357 -8.026 1.00 96.50 165 ALA A CA 1
ATOM 1224 C C . ALA A 1 165 ? 20.178 12.473 -8.373 1.00 96.50 165 ALA A C 1
ATOM 1226 O O . ALA A 1 165 ? 21.316 12.912 -8.205 1.00 96.50 165 ALA A O 1
ATOM 1227 N N . VAL A 1 166 ? 19.968 11.238 -8.849 1.00 93.88 166 VAL A N 1
ATOM 1228 C CA . VAL A 1 166 ? 21.052 10.343 -9.275 1.00 93.88 166 VAL A CA 1
ATOM 1229 C C . VAL A 1 166 ? 21.438 10.650 -10.728 1.00 93.88 166 VAL A C 1
ATOM 1231 O O . VAL A 1 166 ? 20.634 10.411 -11.628 1.00 93.88 166 VAL A O 1
ATOM 1234 N N . PRO A 1 167 ? 22.661 11.138 -11.001 1.00 89.38 167 PRO A N 1
ATOM 1235 C CA . PRO A 1 167 ? 23.084 11.453 -12.360 1.00 89.38 167 PRO A CA 1
ATOM 1236 C C . PRO A 1 167 ? 23.432 10.192 -13.163 1.00 89.38 167 PRO A C 1
ATOM 1238 O O . PRO A 1 167 ? 23.912 9.201 -12.611 1.00 89.38 167 PRO A O 1
ATOM 1241 N N . GLY A 1 168 ? 23.267 10.270 -14.487 1.00 83.44 168 GLY A N 1
ATOM 1242 C CA . GLY A 1 168 ? 23.802 9.279 -15.430 1.00 83.44 168 GLY A CA 1
ATOM 1243 C C . GLY A 1 168 ? 23.008 7.974 -15.552 1.00 83.44 168 GLY A C 1
ATOM 1244 O O . GLY A 1 168 ? 23.508 7.023 -16.145 1.00 83.44 168 GLY A O 1
ATOM 1245 N N . GLY A 1 169 ? 21.789 7.909 -15.008 1.00 84.12 169 GLY A N 1
ATOM 1246 C CA . GLY A 1 169 ? 20.890 6.772 -15.207 1.00 84.12 169 GLY A CA 1
ATOM 1247 C C . GLY A 1 169 ? 20.277 6.744 -16.618 1.00 84.12 169 GLY A C 1
ATOM 1248 O O . GLY A 1 169 ? 20.068 7.802 -17.218 1.00 84.12 169 GLY A O 1
ATOM 1249 N N . PRO A 1 170 ? 19.942 5.558 -17.166 1.00 89.06 170 PRO A N 1
ATOM 1250 C CA . PRO A 1 170 ? 19.133 5.464 -18.379 1.00 89.06 170 PRO A CA 1
ATOM 1251 C C . PRO A 1 170 ? 17.792 6.199 -18.199 1.00 89.06 170 PRO A C 1
ATOM 1253 O O . PRO A 1 170 ? 17.183 6.072 -17.138 1.00 89.06 170 PRO A O 1
ATOM 1256 N N . PRO A 1 171 ? 17.241 6.893 -19.214 1.00 90.31 171 PRO A N 1
ATOM 1257 C CA . PRO A 1 171 ? 15.978 7.629 -19.065 1.00 90.31 171 PRO A CA 1
ATOM 1258 C C . PRO A 1 171 ? 14.824 6.784 -18.502 1.00 90.31 171 PRO A C 1
ATOM 1260 O O . PRO A 1 171 ? 14.017 7.261 -17.703 1.00 90.31 171 PRO A O 1
ATOM 1263 N N . PHE A 1 172 ? 14.774 5.501 -18.871 1.00 92.81 172 PHE A N 1
ATOM 1264 C CA . PHE A 1 172 ? 13.762 4.580 -18.368 1.00 92.81 172 PHE A CA 1
ATOM 1265 C C . PHE A 1 172 ? 13.909 4.273 -16.871 1.00 92.81 172 PHE A C 1
ATOM 1267 O O . PHE A 1 172 ? 12.889 4.094 -16.212 1.00 92.81 172 PHE A O 1
ATOM 1274 N N . SER A 1 173 ? 15.119 4.255 -16.295 1.00 94.69 173 SER A N 1
ATOM 1275 C CA . SER A 1 173 ? 15.293 3.966 -14.862 1.00 94.69 173 SER A CA 1
ATOM 1276 C C . SER A 1 173 ? 14.629 5.031 -13.988 1.00 94.69 173 SER A C 1
ATOM 1278 O O . SER A 1 173 ? 14.036 4.697 -12.966 1.00 94.69 173 SER A O 1
ATOM 1280 N N . HIS A 1 174 ? 14.637 6.294 -14.421 1.00 95.50 174 HIS A N 1
ATOM 1281 C CA . HIS A 1 174 ? 13.942 7.386 -13.740 1.00 95.50 174 HIS A CA 1
ATOM 1282 C C . HIS A 1 174 ? 12.418 7.244 -13.831 1.00 95.50 174 HIS A C 1
ATOM 1284 O O . HIS A 1 174 ? 11.725 7.391 -12.824 1.00 95.50 174 HIS A O 1
ATOM 1290 N N . ALA A 1 175 ? 11.889 6.905 -15.012 1.00 96.00 175 ALA A N 1
ATOM 1291 C CA . ALA A 1 175 ? 10.458 6.656 -15.191 1.00 96.00 175 ALA A CA 1
ATOM 1292 C C . ALA A 1 175 ? 9.986 5.435 -14.382 1.00 96.00 175 ALA A C 1
ATOM 1294 O O . ALA A 1 175 ? 8.935 5.474 -13.740 1.00 96.00 175 ALA A O 1
ATOM 1295 N N . PHE A 1 176 ? 10.787 4.369 -14.362 1.00 96.81 176 PHE A N 1
ATOM 1296 C CA . PHE A 1 176 ? 10.512 3.162 -13.592 1.00 96.81 176 PHE A CA 1
ATOM 1297 C C . PHE A 1 176 ? 10.588 3.428 -12.083 1.00 96.81 176 PHE A C 1
ATOM 1299 O O . PHE A 1 176 ? 9.697 3.003 -11.351 1.00 96.81 176 PHE A O 1
ATOM 1306 N N . ALA A 1 177 ? 11.577 4.199 -11.614 1.00 97.06 177 ALA A N 1
ATOM 1307 C CA . ALA A 1 177 ? 11.672 4.630 -10.219 1.00 97.06 177 ALA A CA 1
ATOM 1308 C C . ALA A 1 177 ? 10.466 5.483 -9.792 1.00 97.06 177 ALA A C 1
ATOM 1310 O O . ALA A 1 177 ? 9.917 5.271 -8.712 1.00 97.06 177 ALA A O 1
ATOM 1311 N N . ALA A 1 178 ? 10.018 6.409 -10.646 1.00 97.50 178 ALA A N 1
ATOM 1312 C CA . ALA A 1 178 ? 8.822 7.210 -10.394 1.00 97.50 178 ALA A CA 1
ATOM 1313 C C . ALA A 1 178 ? 7.561 6.332 -10.314 1.00 97.50 178 ALA A C 1
ATOM 1315 O O . ALA A 1 178 ? 6.751 6.474 -9.396 1.00 97.50 178 ALA A O 1
ATOM 1316 N N . GLY A 1 179 ? 7.427 5.371 -11.235 1.00 97.69 179 GLY A N 1
ATOM 1317 C CA . GLY A 1 179 ? 6.358 4.375 -11.217 1.00 97.69 179 GLY A CA 1
ATOM 1318 C C . GLY A 1 179 ? 6.376 3.516 -9.951 1.00 97.69 179 GLY A C 1
ATOM 1319 O O . GLY A 1 179 ? 5.335 3.327 -9.328 1.00 97.69 179 GLY A O 1
ATOM 1320 N N . GLN A 1 180 ? 7.555 3.065 -9.515 1.00 97.00 180 GLN A N 1
ATOM 1321 C CA . GLN A 1 180 ? 7.732 2.347 -8.253 1.00 97.00 180 GLN A CA 1
ATOM 1322 C C . GLN A 1 180 ? 7.309 3.203 -7.055 1.00 97.00 180 GLN A C 1
ATOM 1324 O O . GLN A 1 180 ? 6.588 2.716 -6.189 1.00 97.00 180 GLN A O 1
ATOM 1329 N N . ALA A 1 181 ? 7.724 4.470 -6.994 1.00 97.81 181 ALA A N 1
ATOM 1330 C CA . ALA A 1 181 ? 7.381 5.362 -5.890 1.00 97.81 181 ALA A CA 1
ATOM 1331 C C . ALA A 1 181 ? 5.861 5.611 -5.813 1.00 97.81 181 ALA A C 1
ATOM 1333 O O . ALA A 1 181 ? 5.270 5.553 -4.732 1.00 97.81 181 ALA A O 1
ATOM 1334 N N . ALA A 1 182 ? 5.209 5.811 -6.963 1.00 98.06 182 ALA A N 1
ATOM 1335 C CA . ALA A 1 182 ? 3.754 5.926 -7.052 1.00 98.06 182 ALA A CA 1
ATOM 1336 C C . ALA A 1 182 ? 3.036 4.622 -6.660 1.00 98.06 182 ALA A C 1
ATOM 1338 O O . ALA A 1 182 ? 2.039 4.660 -5.932 1.00 98.06 182 ALA A O 1
ATOM 1339 N N . TYR A 1 183 ? 3.559 3.473 -7.100 1.00 97.81 183 TYR A N 1
ATOM 1340 C CA . TYR A 1 183 ? 3.063 2.157 -6.711 1.00 97.81 183 TYR A CA 1
ATOM 1341 C C . TYR A 1 183 ? 3.138 1.955 -5.195 1.00 97.81 183 TYR A C 1
ATOM 1343 O O . TYR A 1 183 ? 2.132 1.578 -4.605 1.00 97.81 183 TYR A O 1
ATOM 1351 N N . VAL A 1 184 ? 4.283 2.236 -4.561 1.00 96.69 184 VAL A N 1
ATOM 1352 C CA . VAL A 1 184 ? 4.466 2.072 -3.107 1.00 96.69 184 VAL A CA 1
ATOM 1353 C C . VAL A 1 184 ? 3.429 2.896 -2.348 1.00 96.69 184 VAL A C 1
ATOM 1355 O O . VAL A 1 184 ? 2.716 2.350 -1.513 1.00 96.69 184 VAL A O 1
ATOM 1358 N N . GLY A 1 185 ? 3.239 4.167 -2.716 1.00 97.00 185 GLY A N 1
ATOM 1359 C CA . GLY A 1 185 ? 2.200 5.000 -2.106 1.00 97.00 185 GLY A CA 1
ATOM 1360 C C . GLY A 1 185 ? 0.787 4.416 -2.264 1.00 97.00 185 GLY A C 1
ATOM 1361 O O . GLY A 1 185 ? 0.019 4.374 -1.302 1.00 97.00 185 GLY A O 1
ATOM 1362 N N . ALA A 1 186 ? 0.432 3.925 -3.456 1.00 97.50 186 ALA A N 1
ATOM 1363 C CA . ALA A 1 186 ? -0.870 3.302 -3.704 1.00 97.50 186 ALA A CA 1
ATOM 1364 C C . ALA A 1 186 ? -1.049 1.976 -2.943 1.00 97.50 186 ALA A C 1
ATOM 1366 O O . ALA A 1 186 ? -2.112 1.723 -2.368 1.00 97.50 186 ALA A O 1
ATOM 1367 N N . ALA A 1 187 ? -0.011 1.142 -2.916 1.00 97.50 187 ALA A N 1
ATOM 1368 C CA . ALA A 1 187 ? 0.007 -0.118 -2.195 1.00 97.50 187 ALA A CA 1
ATOM 1369 C C . ALA A 1 187 ? -0.204 0.118 -0.701 1.00 97.50 187 ALA A C 1
ATOM 1371 O O . ALA A 1 187 ? -1.034 -0.551 -0.096 1.00 97.50 187 ALA A O 1
ATOM 1372 N N . THR A 1 188 ? 0.438 1.128 -0.127 1.00 97.06 188 THR A N 1
ATOM 1373 C CA . THR A 1 188 ? 0.293 1.472 1.290 1.00 97.06 188 THR A CA 1
ATOM 1374 C C . THR A 1 188 ? -1.102 1.913 1.655 1.00 97.06 188 THR A C 1
ATOM 1376 O O . THR A 1 188 ? -1.654 1.430 2.641 1.00 97.06 188 THR A O 1
ATOM 1379 N N . VAL A 1 189 ? -1.730 2.749 0.827 1.00 97.06 189 VAL A N 1
ATOM 1380 C CA . VAL A 1 189 ? -3.146 3.089 1.000 1.00 97.06 189 VAL A CA 1
ATOM 1381 C C . VAL A 1 189 ? -3.999 1.819 1.054 1.00 97.06 189 VAL A C 1
ATOM 1383 O O . VAL A 1 189 ? -4.790 1.643 1.978 1.00 97.06 189 VAL A O 1
ATOM 1386 N N . LEU A 1 190 ? -3.836 0.916 0.085 1.00 96.88 190 LEU A N 1
ATOM 1387 C CA . LEU A 1 190 ? -4.643 -0.301 0.002 1.00 96.88 190 LEU A CA 1
ATOM 1388 C C . LEU A 1 190 ? -4.351 -1.269 1.157 1.00 96.88 190 LEU A C 1
ATOM 1390 O O . LEU A 1 190 ? -5.284 -1.827 1.728 1.00 96.88 190 LEU A O 1
ATOM 1394 N N . LEU A 1 191 ? -3.087 -1.450 1.536 1.00 95.75 191 LEU A N 1
ATOM 1395 C CA . LEU A 1 191 ? -2.668 -2.370 2.595 1.00 95.75 191 LEU A CA 1
ATOM 1396 C C . LEU A 1 191 ? -3.060 -1.882 3.989 1.00 95.75 191 LEU A C 1
ATOM 1398 O O . LEU A 1 191 ? -3.448 -2.708 4.815 1.00 95.75 191 LEU A O 1
ATOM 1402 N N . VAL A 1 192 ? -2.986 -0.574 4.253 1.00 96.06 192 VAL A N 1
ATOM 1403 C CA . VAL A 1 192 ? -3.446 0.021 5.519 1.00 96.06 192 VAL A CA 1
ATOM 1404 C C . VAL A 1 192 ? -4.964 -0.074 5.650 1.00 96.06 192 VAL A C 1
ATOM 1406 O O . VAL A 1 192 ? -5.481 -0.312 6.738 1.00 96.06 192 VAL A O 1
ATOM 1409 N N . LEU A 1 193 ? -5.694 0.055 4.540 1.00 93.62 193 LEU A N 1
ATOM 1410 C CA . LEU A 1 193 ? -7.154 -0.067 4.516 1.00 93.62 193 LEU A CA 1
ATOM 1411 C C . LEU A 1 193 ? -7.658 -1.522 4.399 1.00 93.62 193 LEU A C 1
ATOM 1413 O O . LEU A 1 193 ? -8.863 -1.726 4.236 1.00 93.62 193 LEU A O 1
ATOM 1417 N N . GLY A 1 194 ? -6.776 -2.530 4.464 1.00 93.25 194 GLY A N 1
ATOM 1418 C CA . GLY A 1 194 ? -7.153 -3.952 4.396 1.00 93.25 194 GLY A CA 1
ATOM 1419 C C . GLY A 1 194 ? -7.752 -4.363 3.045 1.00 93.25 194 GLY A C 1
ATOM 1420 O O . GLY A 1 194 ? -8.767 -5.061 2.971 1.00 93.25 194 GLY A O 1
ATOM 1421 N N . ARG A 1 195 ? -7.196 -3.834 1.950 1.00 95.75 195 ARG A N 1
ATOM 1422 C CA . ARG A 1 195 ? -7.646 -4.051 0.565 1.00 95.75 195 ARG A CA 1
ATOM 1423 C C . ARG A 1 195 ? -6.667 -4.904 -0.242 1.00 95.75 195 ARG A C 1
ATOM 1425 O O . ARG A 1 195 ? -6.492 -4.682 -1.440 1.00 95.75 195 ARG A O 1
ATOM 1432 N N . GLU A 1 196 ? -6.080 -5.926 0.374 1.00 96.25 196 GLU A N 1
ATOM 1433 C CA . GLU A 1 196 ? -5.088 -6.820 -0.245 1.00 96.25 196 GLU A CA 1
ATOM 1434 C C . GLU A 1 196 ? -5.610 -7.461 -1.536 1.00 96.25 196 GLU A C 1
ATOM 1436 O O . GLU A 1 196 ? -4.886 -7.567 -2.522 1.00 96.25 196 GLU A O 1
ATOM 1441 N N . ARG A 1 197 ? -6.895 -7.838 -1.567 1.00 96.75 197 ARG A N 1
ATOM 1442 C CA . ARG A 1 197 ? -7.530 -8.447 -2.749 1.00 96.75 197 ARG A CA 1
ATOM 1443 C C . ARG A 1 197 ? -7.580 -7.495 -3.944 1.00 96.75 197 ARG A C 1
ATOM 1445 O O . ARG A 1 197 ? -7.430 -7.939 -5.078 1.00 96.75 197 ARG A O 1
ATOM 1452 N N . LEU A 1 198 ? -7.795 -6.201 -3.694 1.00 97.69 198 LEU A N 1
ATOM 1453 C CA . LEU A 1 198 ? -7.795 -5.183 -4.746 1.00 97.69 198 LEU A CA 1
ATOM 1454 C C . LEU A 1 198 ? -6.383 -4.966 -5.284 1.00 97.69 198 LEU A C 1
ATOM 1456 O O . LEU A 1 198 ? -6.202 -4.875 -6.494 1.00 97.69 198 LEU A O 1
ATOM 1460 N N . LEU A 1 199 ? -5.390 -4.936 -4.394 1.00 98.00 199 LEU A N 1
ATOM 1461 C CA . LEU A 1 199 ? -3.991 -4.802 -4.780 1.00 98.00 199 LEU A CA 1
ATOM 1462 C C . LEU A 1 199 ? -3.510 -6.017 -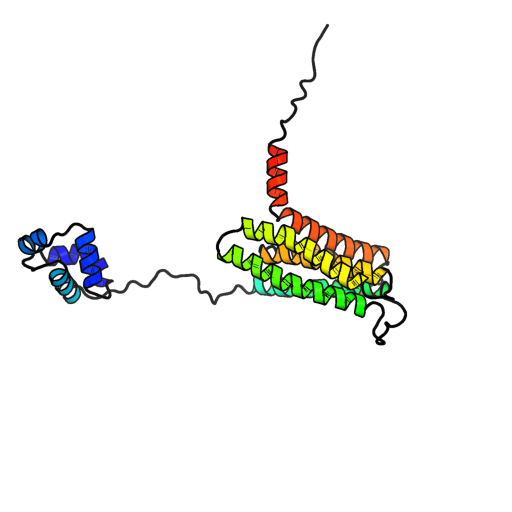5.587 1.00 98.00 199 LEU A C 1
ATOM 1464 O O . LEU A 1 199 ? -2.915 -5.849 -6.647 1.00 98.00 199 LEU A O 1
ATOM 1468 N N . PHE A 1 200 ? -3.852 -7.233 -5.156 1.00 98.12 200 PHE A N 1
ATOM 1469 C CA . PHE A 1 200 ? -3.576 -8.455 -5.913 1.00 98.12 200 PHE A CA 1
ATOM 1470 C C . PHE A 1 200 ? -4.186 -8.410 -7.321 1.00 98.12 200 PHE A C 1
ATOM 1472 O O . PHE A 1 200 ? -3.492 -8.672 -8.300 1.00 98.12 200 PHE A O 1
ATOM 1479 N N . ALA A 1 201 ? -5.458 -8.014 -7.438 1.00 98.19 201 ALA A N 1
ATOM 1480 C CA . ALA A 1 201 ? -6.126 -7.881 -8.732 1.00 98.19 201 ALA A CA 1
ATOM 1481 C C . ALA A 1 201 ? -5.490 -6.800 -9.627 1.00 98.19 201 ALA A C 1
ATOM 1483 O O . ALA A 1 201 ? -5.424 -6.969 -10.840 1.00 98.19 201 ALA A O 1
ATOM 1484 N N . ALA A 1 202 ? -4.994 -5.701 -9.052 1.00 98.38 202 ALA A N 1
ATOM 1485 C CA . ALA A 1 202 ? -4.286 -4.672 -9.813 1.00 98.38 202 ALA A CA 1
ATOM 1486 C C . ALA A 1 202 ? -2.931 -5.161 -10.343 1.00 98.38 202 ALA A C 1
ATOM 1488 O O . ALA A 1 202 ? -2.533 -4.806 -11.452 1.00 98.38 202 ALA A O 1
ATOM 1489 N N . LEU A 1 203 ? -2.226 -5.987 -9.568 1.00 98.31 203 LEU A N 1
ATOM 1490 C CA . LEU A 1 203 ? -0.911 -6.518 -9.927 1.00 98.31 203 LEU A CA 1
ATOM 1491 C C . LEU A 1 203 ? -0.976 -7.761 -10.820 1.00 98.31 203 LEU A C 1
ATOM 1493 O O . LEU A 1 203 ? 0.020 -8.094 -11.462 1.00 98.31 203 LEU A O 1
ATOM 1497 N N . SER A 1 204 ? -2.124 -8.440 -10.902 1.00 97.88 204 SER A N 1
ATOM 1498 C CA . SER A 1 204 ? -2.242 -9.696 -11.646 1.00 97.88 204 SER A CA 1
ATOM 1499 C C . SER A 1 204 ? -1.909 -9.594 -13.142 1.00 97.88 204 SER A C 1
ATOM 1501 O O . SER A 1 204 ? -1.271 -10.527 -13.628 1.00 97.88 204 SER A O 1
ATOM 1503 N N . PRO A 1 205 ? -2.245 -8.516 -13.891 1.00 98.00 205 PRO A N 1
ATOM 1504 C CA . PRO A 1 205 ? -1.845 -8.394 -15.295 1.00 98.00 205 PRO A CA 1
ATOM 1505 C C . PRO A 1 205 ? -0.322 -8.389 -15.457 1.00 98.00 205 PRO A C 1
ATOM 1507 O O . PRO A 1 205 ? 0.221 -9.189 -16.216 1.00 98.00 205 PRO A O 1
ATOM 1510 N N . MET A 1 206 ? 0.378 -7.544 -14.693 1.00 98.00 206 MET A N 1
ATOM 1511 C CA . MET A 1 206 ? 1.839 -7.512 -14.671 1.00 98.00 206 MET A CA 1
ATOM 1512 C C . MET A 1 206 ? 2.431 -8.854 -14.223 1.00 98.00 206 MET A C 1
ATOM 1514 O O . MET A 1 206 ? 3.392 -9.321 -14.827 1.00 98.00 206 MET A O 1
ATOM 1518 N N . ALA A 1 207 ? 1.856 -9.507 -13.211 1.00 97.81 207 ALA A N 1
ATOM 1519 C CA . ALA A 1 207 ? 2.381 -10.764 -12.680 1.00 97.81 207 ALA A CA 1
ATOM 1520 C C . ALA A 1 207 ? 2.269 -11.898 -13.703 1.00 97.81 207 ALA A C 1
ATOM 1522 O O . ALA A 1 207 ? 3.247 -12.594 -13.967 1.00 97.81 207 ALA A O 1
ATOM 1523 N N . ALA A 1 208 ? 1.098 -12.034 -14.329 1.00 97.81 208 ALA A N 1
ATOM 1524 C CA . ALA A 1 208 ? 0.871 -13.002 -15.394 1.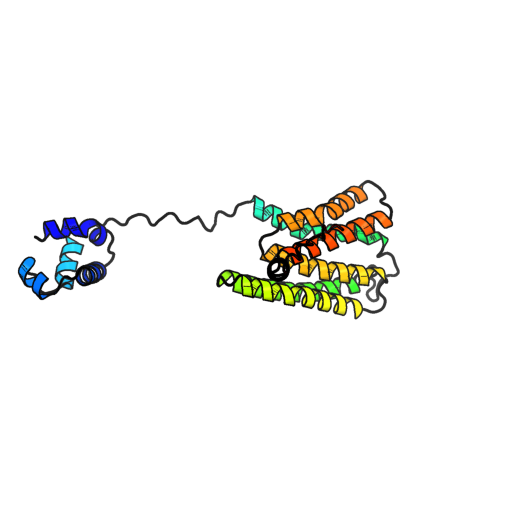00 97.81 208 ALA A CA 1
ATOM 1525 C C . ALA A 1 208 ? 1.794 -12.737 -16.590 1.00 97.81 208 ALA A C 1
ATOM 1527 O O . ALA A 1 208 ? 2.402 -13.664 -17.119 1.00 97.81 208 ALA A O 1
ATOM 1528 N N . GLY A 1 209 ? 1.953 -11.468 -16.973 1.00 97.81 209 GLY A N 1
ATOM 1529 C CA . GLY A 1 209 ? 2.873 -11.070 -18.031 1.00 97.81 209 GLY A CA 1
ATOM 1530 C C . GLY A 1 209 ? 4.333 -11.390 -17.718 1.00 97.81 209 GLY A C 1
ATOM 1531 O O . GLY A 1 209 ? 5.050 -11.863 -18.592 1.00 97.81 209 GLY A O 1
ATOM 1532 N N . ALA A 1 210 ? 4.776 -11.171 -16.480 1.00 97.38 210 ALA A N 1
ATOM 1533 C CA . ALA A 1 210 ? 6.134 -11.487 -16.051 1.00 97.38 210 ALA A CA 1
ATOM 1534 C C . ALA A 1 210 ? 6.408 -12.995 -16.081 1.00 97.38 210 ALA A C 1
ATOM 1536 O O . ALA A 1 210 ? 7.455 -13.405 -16.567 1.00 97.38 210 ALA A O 1
ATOM 1537 N N . VAL A 1 211 ? 5.457 -13.818 -15.623 1.00 97.12 211 VAL A N 1
ATOM 1538 C CA . VAL A 1 211 ? 5.561 -15.285 -15.701 1.00 97.12 211 VAL A CA 1
ATOM 1539 C C . VAL A 1 211 ? 5.584 -15.751 -17.157 1.00 97.12 211 VAL A C 1
ATOM 1541 O O . VAL A 1 211 ? 6.422 -16.568 -17.525 1.00 97.12 211 VAL A O 1
ATOM 1544 N N . LEU A 1 212 ? 4.718 -15.195 -18.008 1.00 97.12 212 LEU A N 1
ATOM 1545 C CA . LEU A 1 212 ? 4.700 -15.507 -19.438 1.00 97.12 212 LEU A CA 1
ATOM 1546 C C . LEU A 1 212 ? 6.018 -15.119 -20.127 1.00 97.12 212 LEU A C 1
ATOM 1548 O O . LEU A 1 212 ? 6.502 -15.861 -20.979 1.00 97.12 212 LEU A O 1
ATOM 1552 N N . ALA A 1 213 ? 6.627 -14.003 -19.719 1.00 96.06 213 ALA A N 1
ATOM 1553 C CA . ALA A 1 213 ? 7.911 -13.537 -20.237 1.00 96.06 213 ALA A CA 1
ATOM 1554 C C . ALA A 1 213 ? 9.085 -14.489 -19.949 1.00 96.06 213 ALA A C 1
ATOM 1556 O O . ALA A 1 213 ? 10.131 -14.340 -20.574 1.00 96.06 213 ALA A O 1
ATOM 1557 N N . LEU A 1 214 ? 8.934 -15.439 -19.015 1.00 93.94 214 LEU A N 1
ATOM 1558 C CA . LEU A 1 214 ? 9.935 -16.480 -18.753 1.00 93.94 214 LEU A CA 1
ATOM 1559 C C . LEU A 1 214 ? 9.893 -17.612 -19.788 1.00 93.94 214 LEU A C 1
ATOM 1561 O O . LEU A 1 214 ? 10.861 -18.356 -19.911 1.00 93.94 214 LEU A O 1
ATOM 1565 N N . ALA A 1 215 ? 8.777 -17.760 -20.504 1.00 95.94 215 ALA A N 1
ATOM 1566 C CA . ALA A 1 215 ? 8.576 -18.811 -21.499 1.00 95.94 215 ALA A CA 1
ATOM 1567 C C . ALA A 1 215 ? 8.545 -18.276 -22.939 1.00 95.94 215 ALA A C 1
ATOM 1569 O O . ALA A 1 215 ? 8.834 -19.022 -23.871 1.00 95.94 215 ALA A O 1
ATOM 1570 N N . VAL A 1 216 ? 8.162 -17.009 -23.132 1.00 95.44 216 VAL A N 1
ATOM 1571 C CA . VAL A 1 216 ? 7.960 -16.401 -24.453 1.00 95.44 216 VAL A CA 1
ATOM 1572 C C . VAL A 1 216 ? 8.534 -14.988 -24.489 1.00 95.44 216 VAL A C 1
ATOM 1574 O O . VAL A 1 216 ? 8.333 -14.193 -23.568 1.00 95.44 216 VAL A O 1
ATOM 1577 N N . ASP A 1 217 ? 9.171 -14.632 -25.604 1.00 93.38 217 ASP A N 1
ATOM 1578 C CA . ASP A 1 217 ? 9.623 -13.267 -25.852 1.00 93.38 217 ASP A CA 1
ATOM 1579 C C . ASP A 1 217 ? 8.444 -12.317 -26.087 1.00 93.38 217 ASP A C 1
ATOM 1581 O O . ASP A 1 217 ? 7.838 -12.256 -27.158 1.00 93.38 217 ASP A O 1
ATOM 1585 N N . LEU A 1 218 ? 8.113 -11.540 -25.054 1.00 95.44 218 LEU A N 1
ATOM 1586 C CA . LEU A 1 218 ? 7.075 -10.517 -25.143 1.00 95.44 218 LEU A CA 1
ATOM 1587 C C . LEU A 1 218 ? 7.596 -9.231 -25.804 1.00 95.44 218 LEU A C 1
ATOM 1589 O O . LEU A 1 218 ? 8.624 -8.700 -25.357 1.00 95.44 218 LEU A O 1
ATOM 1593 N N . PRO A 1 219 ? 6.849 -8.648 -26.767 1.00 96.69 219 PRO A N 1
ATOM 1594 C CA . PRO A 1 219 ? 7.176 -7.352 -27.351 1.00 96.69 219 PRO A CA 1
ATOM 1595 C C . PRO A 1 219 ? 7.314 -6.256 -26.290 1.00 96.69 219 PRO A C 1
ATOM 1597 O O . PRO A 1 219 ? 6.520 -6.180 -25.347 1.00 96.69 219 PRO A O 1
ATOM 1600 N N . ARG A 1 220 ? 8.272 -5.339 -26.481 1.00 95.25 220 ARG A N 1
ATOM 1601 C CA . ARG A 1 220 ? 8.527 -4.222 -25.550 1.00 95.25 220 ARG A CA 1
ATOM 1602 C C . ARG A 1 220 ? 7.260 -3.405 -25.254 1.00 95.25 220 ARG A C 1
ATOM 1604 O O . ARG A 1 220 ? 6.969 -3.126 -24.096 1.00 95.25 220 ARG A O 1
ATOM 1611 N N . ALA A 1 221 ? 6.450 -3.098 -26.268 1.00 97.00 221 ALA A N 1
ATOM 1612 C CA . ALA A 1 221 ? 5.199 -2.358 -26.078 1.00 97.00 221 ALA A CA 1
ATOM 1613 C C . ALA A 1 221 ? 4.230 -3.055 -25.101 1.00 97.00 221 ALA A C 1
ATOM 1615 O O . ALA A 1 221 ? 3.636 -2.398 -24.249 1.00 97.00 221 ALA A O 1
ATOM 1616 N N . LEU A 1 222 ? 4.120 -4.387 -25.172 1.00 97.69 222 LEU A N 1
ATOM 1617 C CA . LEU A 1 222 ? 3.261 -5.164 -24.279 1.00 97.69 222 LEU A CA 1
ATOM 1618 C C . LEU A 1 222 ? 3.796 -5.161 -22.840 1.00 97.69 222 LEU A C 1
ATOM 1620 O O . LEU A 1 222 ? 3.024 -4.954 -21.908 1.00 97.69 222 LEU A O 1
ATOM 1624 N N . ARG A 1 223 ? 5.115 -5.311 -22.649 1.00 97.69 223 ARG A N 1
ATOM 1625 C CA . ARG A 1 223 ? 5.755 -5.222 -21.321 1.00 97.69 223 ARG A CA 1
ATOM 1626 C C . ARG A 1 223 ? 5.472 -3.872 -20.653 1.00 97.69 223 ARG A C 1
ATOM 1628 O O . ARG A 1 223 ? 5.049 -3.831 -19.499 1.00 97.69 223 ARG A O 1
ATOM 1635 N N . ALA A 1 224 ? 5.645 -2.779 -21.398 1.00 96.88 224 ALA A N 1
ATOM 1636 C CA . ALA A 1 224 ? 5.364 -1.429 -20.918 1.00 96.88 224 ALA A CA 1
ATOM 1637 C C . ALA A 1 224 ? 3.872 -1.221 -20.606 1.00 96.88 224 ALA A C 1
ATOM 1639 O O . ALA A 1 224 ? 3.536 -0.654 -19.567 1.00 96.88 224 ALA A O 1
ATOM 1640 N N . ALA A 1 225 ? 2.975 -1.724 -21.462 1.00 98.06 225 ALA A N 1
ATOM 1641 C CA . ALA A 1 225 ? 1.534 -1.644 -21.238 1.00 98.06 225 ALA A CA 1
ATOM 1642 C C . ALA A 1 225 ? 1.102 -2.389 -19.967 1.00 98.06 225 ALA A C 1
ATOM 1644 O O . ALA A 1 225 ? 0.316 -1.855 -19.191 1.00 98.06 225 ALA A O 1
ATOM 1645 N N . LEU A 1 226 ? 1.641 -3.585 -19.714 1.00 98.25 226 LEU A N 1
ATOM 1646 C CA . LEU A 1 226 ? 1.339 -4.369 -18.512 1.00 98.25 226 LEU A CA 1
ATOM 1647 C C . LEU A 1 226 ? 1.792 -3.656 -17.230 1.00 98.25 226 LEU A C 1
ATOM 1649 O O . LEU A 1 226 ? 1.024 -3.582 -16.271 1.00 98.25 226 LEU A O 1
ATOM 1653 N N . LEU A 1 227 ? 3.001 -3.080 -17.232 1.00 98.12 227 LEU A N 1
ATOM 1654 C CA . LEU A 1 227 ? 3.500 -2.251 -16.128 1.00 98.12 227 LEU A CA 1
ATOM 1655 C C . LEU A 1 227 ? 2.592 -1.035 -15.888 1.00 98.12 227 LEU A C 1
ATOM 1657 O O . LEU A 1 227 ? 2.165 -0.791 -14.759 1.00 98.12 227 LEU A O 1
ATOM 1661 N N . ALA A 1 228 ? 2.260 -0.300 -16.952 1.00 98.12 228 ALA A N 1
ATOM 1662 C CA . ALA A 1 228 ? 1.437 0.902 -16.868 1.00 98.12 228 ALA A CA 1
ATOM 1663 C C . ALA A 1 228 ? 0.008 0.596 -16.397 1.00 98.12 228 ALA A C 1
ATOM 1665 O O . ALA A 1 228 ? -0.499 1.277 -15.510 1.00 98.12 228 ALA A O 1
ATOM 1666 N N . VAL A 1 229 ? -0.636 -0.440 -16.941 1.00 98.50 229 VAL A N 1
ATOM 1667 C CA . VAL A 1 229 ? -1.997 -0.843 -16.557 1.00 98.50 229 VAL A CA 1
ATOM 1668 C C . VAL A 1 229 ? -2.050 -1.248 -15.088 1.00 98.50 229 VAL A C 1
ATOM 1670 O O . VAL A 1 229 ? -2.940 -0.785 -14.376 1.00 98.50 229 VAL A O 1
ATOM 1673 N N . SER A 1 230 ? -1.100 -2.055 -14.608 1.00 98.50 230 SER A N 1
ATOM 1674 C CA . SER A 1 230 ? -1.065 -2.455 -13.197 1.00 98.50 230 SER A CA 1
ATOM 1675 C C . SER A 1 230 ? -0.812 -1.275 -12.258 1.00 98.50 230 SER A C 1
ATOM 1677 O O . SER A 1 230 ? -1.497 -1.152 -11.240 1.00 98.50 230 SER A O 1
ATOM 1679 N N . LEU A 1 231 ? 0.101 -0.365 -12.616 1.00 98.56 231 LEU A N 1
ATOM 1680 C CA . LEU A 1 231 ? 0.342 0.863 -11.857 1.00 98.56 231 LEU A CA 1
ATOM 1681 C C . LEU A 1 231 ? -0.914 1.743 -11.793 1.00 98.56 231 LEU A C 1
ATOM 1683 O O . LEU A 1 231 ? -1.357 2.123 -10.709 1.00 98.56 231 LEU A O 1
ATOM 1687 N N . LEU A 1 232 ? -1.521 2.033 -12.946 1.00 98.50 232 LEU A N 1
ATOM 1688 C CA . LEU A 1 232 ? -2.722 2.862 -13.037 1.00 98.50 232 LEU A CA 1
ATOM 1689 C C . LEU A 1 232 ? -3.897 2.235 -12.281 1.00 98.50 232 LEU A C 1
ATOM 1691 O O . LEU A 1 232 ? -4.620 2.950 -11.588 1.00 98.50 232 LEU A O 1
ATOM 1695 N N . ALA A 1 233 ? -4.066 0.913 -12.361 1.00 98.50 233 ALA A N 1
ATOM 1696 C CA . ALA A 1 233 ? -5.086 0.193 -11.609 1.00 98.50 233 ALA A CA 1
ATOM 1697 C C . ALA A 1 233 ? -4.875 0.333 -10.094 1.00 98.50 233 ALA A C 1
ATOM 1699 O O . ALA A 1 233 ? -5.824 0.658 -9.378 1.00 98.50 233 ALA A O 1
ATOM 1700 N N . ALA A 1 234 ? -3.643 0.153 -9.603 1.00 98.38 234 ALA A N 1
ATOM 1701 C CA . ALA A 1 234 ? -3.322 0.315 -8.186 1.00 98.38 234 ALA A CA 1
ATOM 1702 C C . ALA A 1 234 ? -3.603 1.748 -7.704 1.00 98.38 234 ALA A C 1
ATOM 1704 O O . ALA A 1 234 ? -4.304 1.936 -6.707 1.00 98.38 234 ALA A O 1
ATOM 1705 N N . CYS A 1 235 ? -3.141 2.764 -8.443 1.00 97.88 235 CYS A N 1
ATOM 1706 C CA . CYS A 1 235 ? -3.387 4.170 -8.118 1.00 97.88 235 CYS A CA 1
ATOM 1707 C C . CYS A 1 235 ? -4.882 4.526 -8.145 1.00 97.88 235 CYS A C 1
ATOM 1709 O O . CYS A 1 235 ? -5.376 5.191 -7.233 1.00 97.88 235 CYS A O 1
ATOM 1711 N N . ALA A 1 236 ? -5.625 4.065 -9.155 1.00 96.94 236 ALA A N 1
ATOM 1712 C CA . ALA A 1 236 ? -7.057 4.325 -9.275 1.00 96.94 236 ALA A CA 1
ATOM 1713 C C . ALA A 1 236 ? -7.855 3.676 -8.135 1.00 96.94 236 ALA A C 1
ATOM 1715 O O . ALA A 1 236 ? -8.744 4.308 -7.559 1.00 96.94 236 ALA A O 1
ATOM 1716 N N . LEU A 1 237 ? -7.524 2.433 -7.773 1.00 97.19 237 LEU A N 1
ATOM 1717 C CA . LEU A 1 237 ? -8.155 1.739 -6.651 1.00 97.19 237 LEU A CA 1
ATOM 1718 C C . LEU A 1 237 ? -7.818 2.416 -5.321 1.00 97.19 237 LEU A C 1
ATOM 1720 O O . LEU A 1 237 ? -8.726 2.643 -4.526 1.00 97.19 237 LEU A O 1
ATOM 1724 N N . ALA A 1 238 ? -6.564 2.818 -5.101 1.00 96.19 238 ALA A N 1
ATOM 1725 C CA . ALA A 1 238 ? -6.175 3.578 -3.915 1.00 96.19 238 ALA A CA 1
ATOM 1726 C C . ALA A 1 238 ? -6.967 4.893 -3.805 1.00 96.19 238 ALA A C 1
ATOM 1728 O O . ALA A 1 238 ? -7.573 5.172 -2.769 1.00 96.19 238 ALA A O 1
ATOM 1729 N N . ALA A 1 239 ? -7.057 5.668 -4.891 1.00 94.19 239 ALA A N 1
ATOM 1730 C CA . ALA A 1 239 ? -7.812 6.920 -4.912 1.00 94.19 239 ALA A CA 1
ATOM 1731 C C . ALA A 1 239 ? -9.315 6.714 -4.646 1.00 94.19 239 ALA A C 1
ATOM 1733 O O . ALA A 1 239 ? -9.955 7.550 -4.004 1.00 94.19 239 ALA A O 1
ATOM 1734 N N . ARG A 1 240 ? -9.878 5.588 -5.106 1.00 93.12 240 ARG A N 1
ATOM 1735 C CA . ARG A 1 240 ? -11.280 5.208 -4.879 1.00 93.12 240 ARG A CA 1
ATOM 1736 C C . ARG A 1 240 ? -11.582 4.896 -3.411 1.00 93.12 240 ARG A C 1
ATOM 1738 O O . ARG A 1 240 ? -12.689 5.184 -2.954 1.00 93.12 240 ARG A O 1
ATOM 1745 N N . GLU A 1 241 ? -10.638 4.286 -2.699 1.00 91.94 241 GLU A N 1
ATOM 1746 C CA . GLU A 1 241 ? -10.799 3.924 -1.283 1.00 91.94 241 GLU A CA 1
ATOM 1747 C C . GLU A 1 241 ? -10.521 5.110 -0.343 1.00 91.94 241 GLU A C 1
ATOM 1749 O O . GLU A 1 241 ? -11.030 5.143 0.778 1.00 91.94 241 GLU A O 1
ATOM 1754 N N . LEU A 1 242 ? -9.774 6.120 -0.801 1.00 89.00 242 LEU A N 1
ATOM 1755 C CA . LEU A 1 242 ? -9.523 7.338 -0.035 1.00 89.00 242 LEU A CA 1
ATOM 1756 C C . LEU A 1 242 ? -10.781 8.219 0.117 1.00 89.00 242 LEU A C 1
ATOM 1758 O O . LEU A 1 242 ? -11.661 8.250 -0.752 1.00 89.00 242 LEU A O 1
ATOM 1762 N N . PRO A 1 243 ? -10.856 9.027 1.194 1.00 71.75 243 PRO A N 1
ATOM 1763 C CA . PRO A 1 243 ? -12.005 9.889 1.480 1.00 71.75 243 PRO A CA 1
ATOM 1764 C C . PRO A 1 243 ? -12.293 10.947 0.399 1.00 71.75 243 PRO A C 1
ATOM 1766 O O . PRO A 1 243 ? -13.413 11.462 0.352 1.00 71.75 243 PRO A O 1
ATOM 1769 N N . LEU A 1 244 ? -11.357 11.224 -0.523 1.00 61.94 244 LEU A N 1
ATOM 1770 C CA . LEU A 1 244 ? -11.619 12.044 -1.715 1.00 61.94 244 LEU A CA 1
ATOM 1771 C C . LEU A 1 244 ? -12.795 11.511 -2.535 1.00 61.94 244 LEU A C 1
ATOM 1773 O O . LEU A 1 244 ? -13.662 12.282 -2.939 1.00 61.94 244 LEU A O 1
ATOM 1777 N N . ALA A 1 245 ? -12.888 10.194 -2.730 1.00 58.56 245 ALA A N 1
ATOM 1778 C CA . ALA A 1 245 ? -13.995 9.602 -3.468 1.00 58.56 245 ALA A CA 1
ATOM 1779 C C . ALA A 1 245 ? -15.331 9.779 -2.735 1.00 58.56 245 ALA A C 1
ATOM 1781 O O . ALA A 1 245 ? -16.376 9.848 -3.379 1.00 58.56 245 ALA A O 1
ATOM 1782 N N . ALA A 1 246 ? -15.332 9.840 -1.401 1.00 61.12 246 ALA A N 1
ATOM 1783 C CA . ALA A 1 246 ? -16.536 10.093 -0.611 1.00 61.12 246 ALA A CA 1
ATOM 1784 C C . ALA A 1 246 ? -16.964 11.568 -0.689 1.00 61.12 246 ALA A C 1
ATOM 1786 O O . ALA A 1 246 ? -18.139 11.840 -0.934 1.00 61.12 246 ALA A O 1
ATOM 1787 N N . GLY A 1 247 ? -16.016 12.505 -0.576 1.00 60.41 247 GLY A N 1
ATOM 1788 C CA . GLY A 1 247 ? -16.263 13.944 -0.723 1.00 60.41 247 GLY A CA 1
ATOM 1789 C C . GLY A 1 247 ? -16.730 14.328 -2.130 1.00 60.41 247 GLY A C 1
ATOM 1790 O O . GLY A 1 247 ? -17.731 15.025 -2.278 1.00 60.41 247 GLY A O 1
ATOM 1791 N N . VAL A 1 248 ? -16.086 13.788 -3.170 1.00 60.69 248 VAL A N 1
ATOM 1792 C CA . VAL A 1 248 ? -16.488 13.984 -4.573 1.00 60.69 248 VAL A CA 1
ATOM 1793 C C . VAL A 1 248 ? -17.852 13.347 -4.848 1.00 60.69 248 VAL A C 1
ATOM 1795 O O . VAL A 1 248 ? -18.709 13.995 -5.440 1.00 60.69 248 VAL A O 1
ATOM 1798 N N . ARG A 1 249 ? -18.134 12.126 -4.365 1.00 62.31 249 ARG A N 1
ATOM 1799 C CA . ARG A 1 249 ? -19.479 11.520 -4.488 1.00 62.31 249 ARG A CA 1
ATOM 1800 C C . ARG A 1 249 ? -20.551 12.332 -3.763 1.00 62.31 249 ARG A C 1
ATOM 1802 O O . ARG A 1 249 ? -21.659 12.462 -4.279 1.00 62.31 249 ARG A O 1
ATOM 1809 N N . ALA A 1 250 ? -20.244 12.879 -2.589 1.00 64.94 250 ALA A N 1
ATOM 1810 C CA . ALA A 1 250 ? -21.155 13.751 -1.858 1.00 64.94 250 ALA A CA 1
ATOM 1811 C C . ALA A 1 250 ? -21.406 15.068 -2.613 1.00 64.94 250 ALA A C 1
ATOM 1813 O O . ALA A 1 250 ? -22.555 15.488 -2.722 1.00 64.94 250 ALA A O 1
ATOM 1814 N N . ALA A 1 251 ? -20.370 15.675 -3.197 1.00 66.12 251 ALA A N 1
ATOM 1815 C CA . ALA A 1 251 ? -20.486 16.875 -4.023 1.00 66.12 251 ALA A CA 1
ATOM 1816 C C . ALA A 1 251 ? -21.276 16.620 -5.321 1.00 66.12 251 ALA A C 1
ATOM 1818 O O . ALA A 1 251 ? -22.192 17.374 -5.638 1.00 66.12 251 ALA A O 1
ATOM 1819 N N . LEU A 1 252 ? -21.011 15.512 -6.021 1.00 69.12 252 LEU A N 1
ATOM 1820 C CA . LEU A 1 252 ? -21.742 15.109 -7.229 1.00 69.12 252 LEU A CA 1
ATOM 1821 C C . LEU A 1 252 ? -23.225 14.814 -6.951 1.00 69.12 252 LEU A C 1
ATOM 1823 O O . LEU A 1 252 ? -24.073 15.107 -7.787 1.00 69.12 252 LEU A O 1
ATOM 1827 N N . ARG A 1 253 ? -23.565 14.280 -5.769 1.00 69.44 253 ARG A N 1
ATOM 1828 C CA . ARG A 1 253 ? -24.964 14.107 -5.328 1.00 69.44 253 ARG A CA 1
ATOM 1829 C C . ARG A 1 253 ? -25.660 15.429 -4.997 1.00 69.44 253 ARG A C 1
ATOM 1831 O O . ARG A 1 253 ? -26.883 15.489 -5.070 1.00 69.44 253 ARG A O 1
ATOM 1838 N N . ARG A 1 254 ? -24.901 16.464 -4.625 1.00 71.75 254 ARG A N 1
ATOM 1839 C CA . ARG A 1 254 ? -25.411 17.815 -4.343 1.00 71.75 254 ARG A CA 1
ATOM 1840 C C . ARG A 1 254 ? -25.582 18.665 -5.603 1.00 71.75 254 ARG A C 1
ATOM 1842 O O . ARG A 1 254 ? -26.198 19.723 -5.516 1.00 71.75 254 ARG A O 1
ATOM 1849 N N . LEU A 1 255 ? -25.086 18.222 -6.762 1.00 69.38 255 LEU A N 1
ATOM 1850 C CA . LEU A 1 255 ? -25.364 18.900 -8.025 1.00 69.38 255 LEU A CA 1
ATOM 1851 C C . LEU A 1 255 ? -26.858 18.749 -8.358 1.00 69.38 255 LEU A C 1
ATOM 1853 O O . LEU A 1 255 ? -27.342 17.620 -8.501 1.00 69.38 255 LEU A O 1
ATOM 1857 N N . PRO A 1 256 ? -27.613 19.853 -8.493 1.00 61.38 256 PRO A N 1
ATOM 1858 C CA . PRO A 1 256 ? -29.016 19.769 -8.853 1.00 61.38 256 PRO A CA 1
ATOM 1859 C C . PRO A 1 256 ? -29.122 19.138 -10.242 1.00 61.38 256 PRO A C 1
ATOM 1861 O O . PRO A 1 256 ? -28.586 19.662 -11.220 1.00 61.38 256 PRO A O 1
ATOM 1864 N N . ARG A 1 257 ? -29.824 17.999 -10.339 1.00 62.16 257 ARG A N 1
ATOM 1865 C CA . ARG A 1 257 ? -30.225 17.414 -11.624 1.00 62.16 257 ARG A CA 1
ATOM 1866 C C . ARG A 1 257 ? -31.054 18.470 -12.348 1.00 62.16 257 ARG A C 1
ATOM 1868 O O . ARG A 1 257 ? -32.242 18.612 -12.061 1.00 62.16 257 ARG A O 1
ATOM 1875 N N . ARG A 1 258 ? -30.436 19.230 -13.259 1.00 55.31 258 ARG A N 1
ATOM 1876 C CA . ARG A 1 258 ? -31.140 20.127 -14.181 1.00 55.31 258 ARG A CA 1
ATOM 1877 C C . ARG A 1 258 ? -32.127 19.258 -14.958 1.00 55.31 258 ARG A C 1
ATOM 1879 O O . ARG A 1 258 ? -31.760 18.596 -15.925 1.00 55.31 258 ARG A O 1
ATOM 1886 N N . ARG A 1 259 ? -33.378 19.213 -14.489 1.00 52.38 259 ARG A N 1
ATOM 1887 C CA . ARG A 1 259 ? -34.519 18.693 -15.239 1.00 52.38 259 ARG A CA 1
ATOM 1888 C C . ARG A 1 259 ? -34.591 19.543 -16.498 1.00 52.38 259 ARG A C 1
ATOM 1890 O O . ARG A 1 259 ? -35.079 20.669 -16.454 1.00 52.38 259 ARG A O 1
ATOM 1897 N N . TRP A 1 260 ? -34.078 19.011 -17.600 1.00 52.44 260 TRP A N 1
ATOM 1898 C CA . TRP A 1 260 ? -34.400 19.498 -18.929 1.00 52.44 260 TRP A CA 1
ATOM 1899 C C . TRP A 1 260 ? -35.911 19.328 -19.109 1.00 52.44 260 TRP A C 1
ATOM 1901 O O . TRP A 1 260 ? -36.399 18.274 -19.509 1.00 52.44 260 TRP A O 1
ATOM 1911 N N . ARG A 1 261 ? -36.676 20.361 -18.744 1.00 50.47 261 ARG A N 1
ATOM 1912 C CA . ARG A 1 261 ? -38.015 20.559 -19.288 1.00 50.47 261 ARG A CA 1
ATOM 1913 C C . ARG A 1 261 ? -37.802 20.944 -20.745 1.00 50.47 261 ARG A C 1
ATOM 1915 O O . ARG A 1 261 ? -37.595 22.111 -21.055 1.00 50.47 261 ARG A O 1
ATOM 1922 N N . ALA A 1 262 ? -37.793 19.938 -21.616 1.00 52.44 262 ALA A N 1
ATOM 1923 C CA . ALA A 1 262 ? -38.011 20.144 -23.035 1.00 52.44 262 ALA A CA 1
ATOM 1924 C C . ALA A 1 262 ? -39.337 20.903 -23.177 1.00 52.44 262 ALA A C 1
ATOM 1926 O O . ALA A 1 262 ? -40.398 20.387 -22.813 1.00 52.44 262 ALA A O 1
ATOM 1927 N N . GLY A 1 263 ? -39.254 22.158 -23.614 1.00 48.19 263 GLY A N 1
ATOM 1928 C CA . GLY A 1 263 ? -40.416 22.966 -23.936 1.00 48.19 263 GLY A CA 1
ATOM 1929 C C . GLY A 1 263 ? -41.184 22.296 -25.067 1.00 48.19 263 GLY A C 1
ATOM 1930 O O . GLY A 1 263 ? -40.778 22.361 -26.221 1.00 48.19 263 GLY A O 1
ATOM 1931 N N . ARG A 1 264 ? -42.292 21.636 -24.728 1.00 56.16 264 ARG A N 1
ATOM 1932 C CA . ARG A 1 264 ? -43.405 21.465 -25.658 1.00 56.16 264 ARG A CA 1
ATOM 1933 C C . ARG A 1 264 ? -44.293 22.702 -25.546 1.00 56.16 264 ARG A C 1
ATOM 1935 O O . ARG A 1 264 ? -45.053 22.819 -24.593 1.00 56.16 264 ARG A O 1
ATOM 1942 N N . GLY A 1 265 ? -44.210 23.564 -26.545 1.00 49.94 265 GLY A N 1
ATOM 1943 C CA . GLY A 1 265 ? -45.290 24.419 -27.047 1.00 49.94 265 GLY A CA 1
ATOM 1944 C C . GLY A 1 265 ? -44.997 24.587 -28.544 1.00 49.94 265 GLY A C 1
ATOM 1945 O O . GLY A 1 265 ? -43.850 24.869 -28.864 1.00 49.94 265 GLY A O 1
ATOM 1946 N N . ARG A 1 266 ? -45.854 24.246 -29.524 1.00 50.69 266 ARG A N 1
ATOM 1947 C CA . ARG A 1 266 ? -47.267 24.644 -29.724 1.00 50.69 266 ARG A CA 1
ATOM 1948 C C . ARG A 1 266 ? -47.395 26.131 -29.371 1.00 50.69 266 ARG A C 1
ATOM 1950 O O . ARG A 1 266 ? -47.271 26.446 -28.196 1.00 50.69 266 ARG A O 1
ATOM 1957 N N . SER A 1 267 ? -47.555 27.070 -30.293 1.00 50.94 267 SER A N 1
ATOM 1958 C CA . SER A 1 267 ? -48.243 27.095 -31.592 1.00 50.94 267 SER A CA 1
ATOM 1959 C C . SER A 1 267 ? -47.516 27.995 -32.581 1.00 50.94 267 SER A C 1
ATOM 1961 O O . SER A 1 267 ? -46.990 29.023 -32.099 1.00 50.94 267 SER A O 1
#